Protein AF-A0A448ZPI7-F1 (afdb_monomer_lite)

Sequence (227 aa):
MGSIQNGKRIIVPQRSVNGGLAFKFDTDPYGIDLHGLLTPEQFTEAIENLNTKLRPSRPGAIDATLLATGPLLVPLAVWGVRHRLQTKKRKRLLKEGIHEFNTCRQYQDLGLCMRWNRRPAQSVLLIERRQHQGCVVVADGSIGGNFDGEMVVASEPPRGNDFHHIAQATLLPSSIDSGSRPPLPQQQQQVYPRPQQHQQQHQQHPNSRQVQQHQHQHQQDEQLLVL

Structure (mmCIF, N/CA/C/O backbone):
data_AF-A0A448ZPI7-F1
#
_entry.id   AF-A0A448ZPI7-F1
#
loop_
_atom_site.group_PDB
_atom_site.id
_atom_site.type_symbol
_atom_site.label_atom_id
_atom_site.label_alt_id
_atom_site.label_comp_id
_atom_site.label_asym_id
_atom_site.label_entity_id
_atom_site.label_seq_id
_atom_site.pdbx_PDB_ins_code
_atom_site.Cartn_x
_atom_site.Cartn_y
_atom_site.Cartn_z
_atom_site.occupancy
_atom_site.B_iso_or_equiv
_atom_site.auth_seq_id
_atom_site.auth_comp_id
_atom_site.auth_asym_id
_atom_site.auth_atom_id
_atom_site.pdbx_PDB_model_num
ATOM 1 N N . MET A 1 1 ? -11.641 -25.547 27.139 1.00 35.22 1 MET A N 1
ATOM 2 C CA . MET A 1 1 ? -11.142 -25.109 25.816 1.00 35.22 1 MET A CA 1
ATOM 3 C C . MET A 1 1 ? -11.423 -23.621 25.663 1.00 35.22 1 MET A C 1
ATOM 5 O O . MET A 1 1 ? -12.568 -23.246 25.456 1.00 35.22 1 MET A O 1
ATOM 9 N N . GLY A 1 2 ? -10.418 -22.768 25.874 1.00 37.81 2 GLY A N 1
ATOM 10 C CA . GLY A 1 2 ? -10.576 -21.317 25.760 1.00 37.81 2 GLY A CA 1
ATOM 11 C C . GLY A 1 2 ? -10.668 -20.908 24.294 1.00 37.81 2 GLY A C 1
ATOM 12 O O . GLY A 1 2 ? -9.672 -20.958 23.578 1.00 37.81 2 GLY A O 1
ATOM 13 N N . SER A 1 3 ? -11.862 -20.524 23.845 1.00 37.25 3 SER A N 1
ATOM 14 C CA . SER A 1 3 ? -12.046 -19.819 22.578 1.00 37.25 3 SER A CA 1
ATOM 15 C C . SER A 1 3 ? -11.190 -18.555 22.620 1.00 37.25 3 SER A C 1
ATOM 17 O O . SER A 1 3 ? -11.530 -17.607 23.330 1.00 37.25 3 SER A O 1
ATOM 19 N N . ILE A 1 4 ? -10.080 -18.539 21.877 1.00 42.00 4 ILE A N 1
ATOM 20 C CA . ILE A 1 4 ? -9.342 -17.315 21.566 1.00 42.00 4 ILE A CA 1
ATOM 21 C C . ILE A 1 4 ? -10.366 -16.401 20.902 1.00 42.00 4 ILE A C 1
ATOM 23 O O . ILE A 1 4 ? -10.729 -16.617 19.745 1.00 42.00 4 ILE A O 1
ATOM 27 N N . GLN A 1 5 ? -10.891 -15.424 21.643 1.00 47.34 5 GLN A N 1
ATOM 28 C CA . GLN A 1 5 ? -11.673 -14.356 21.047 1.00 47.34 5 GLN A CA 1
ATOM 29 C C . GLN A 1 5 ? -10.733 -13.700 20.042 1.00 47.34 5 GLN A C 1
ATOM 31 O O . GLN A 1 5 ? -9.789 -13.010 20.426 1.00 47.34 5 GLN A O 1
ATOM 36 N N . ASN A 1 6 ? -10.918 -14.020 18.760 1.00 51.62 6 ASN A N 1
ATOM 37 C CA . ASN A 1 6 ? -10.212 -13.374 17.672 1.00 51.62 6 ASN A CA 1
ATOM 38 C C . ASN A 1 6 ? -10.494 -11.884 17.835 1.00 51.62 6 ASN A C 1
ATOM 40 O O . ASN A 1 6 ? -11.599 -11.428 17.546 1.00 51.62 6 ASN A O 1
ATOM 44 N N . GLY A 1 7 ? -9.518 -11.158 18.385 1.00 70.75 7 GLY A N 1
ATOM 45 C CA . GLY A 1 7 ? -9.632 -9.727 18.598 1.00 70.75 7 GLY A CA 1
ATOM 46 C C . GLY A 1 7 ? -10.075 -9.082 17.294 1.00 70.75 7 GLY A C 1
ATOM 47 O O . GLY A 1 7 ? -9.565 -9.437 16.227 1.00 70.75 7 GLY A O 1
ATOM 48 N N . LYS A 1 8 ? -11.062 -8.187 17.388 1.00 88.50 8 LYS A N 1
ATOM 49 C CA . LYS A 1 8 ? -11.549 -7.386 16.263 1.00 88.50 8 LYS A CA 1
ATOM 50 C C . LYS A 1 8 ? -10.332 -6.839 15.512 1.00 88.50 8 LYS A C 1
ATOM 52 O O . LYS A 1 8 ? -9.522 -6.118 16.099 1.00 88.50 8 LYS A O 1
ATOM 57 N N . ARG A 1 9 ? -10.168 -7.248 14.254 1.00 94.00 9 ARG A N 1
ATOM 58 C CA . ARG A 1 9 ? -9.021 -6.892 13.414 1.00 94.00 9 ARG A CA 1
ATOM 59 C C . ARG A 1 9 ? -9.505 -6.613 12.005 1.00 94.00 9 ARG A C 1
ATOM 61 O O . ARG A 1 9 ? -10.277 -7.386 11.450 1.00 94.00 9 ARG A O 1
ATOM 68 N N . ILE A 1 10 ? -8.990 -5.548 11.422 1.00 96.06 10 ILE A N 1
ATOM 69 C CA . ILE A 1 10 ? -9.257 -5.169 10.045 1.00 96.06 10 ILE A CA 1
ATOM 70 C C . ILE A 1 10 ? -8.161 -5.787 9.183 1.00 96.06 10 ILE A C 1
ATOM 72 O O . ILE A 1 10 ? -6.971 -5.542 9.401 1.00 96.06 10 ILE A O 1
ATOM 76 N N . ILE A 1 11 ? -8.557 -6.606 8.211 1.00 96.38 11 ILE A N 1
ATOM 77 C CA . ILE A 1 11 ? -7.655 -7.102 7.169 1.00 96.38 11 ILE A CA 1
ATOM 78 C C . ILE A 1 11 ? -7.701 -6.096 6.027 1.00 96.38 11 ILE A C 1
ATOM 80 O O . ILE A 1 11 ? -8.749 -5.925 5.416 1.00 96.38 11 ILE A O 1
ATOM 84 N N . VAL A 1 12 ? -6.577 -5.446 5.731 1.00 97.62 12 VAL A N 1
ATOM 85 C CA . VAL A 1 12 ? -6.507 -4.457 4.651 1.00 97.62 12 VAL A CA 1
ATOM 86 C C . VAL A 1 12 ? -6.378 -5.190 3.310 1.00 97.62 12 VAL A C 1
ATOM 88 O O . VAL A 1 12 ? -5.371 -5.885 3.101 1.00 97.62 12 VAL A O 1
ATOM 91 N N . PRO A 1 13 ? -7.350 -5.057 2.387 1.00 97.19 13 PRO A N 1
ATOM 92 C CA . PRO A 1 13 ? -7.278 -5.692 1.081 1.00 97.19 13 PRO A CA 1
ATOM 93 C C . PRO A 1 13 ? -6.109 -5.155 0.257 1.00 97.19 13 PRO A C 1
ATOM 95 O O . PRO A 1 13 ? -5.641 -4.027 0.426 1.00 97.19 13 PRO A O 1
ATOM 98 N N . GLN A 1 14 ? -5.628 -5.979 -0.666 1.00 96.88 14 GLN A N 1
ATOM 99 C CA . GLN A 1 14 ? -4.567 -5.616 -1.598 1.00 96.88 14 GLN A CA 1
ATOM 100 C C . GLN A 1 14 ? -4.981 -5.982 -3.015 1.00 96.88 14 GLN A C 1
ATOM 102 O O . GLN A 1 14 ? -5.597 -7.022 -3.239 1.00 96.88 14 GLN A O 1
ATOM 107 N N . ARG A 1 15 ? -4.563 -5.166 -3.980 1.00 95.75 15 ARG A N 1
ATOM 108 C CA . ARG A 1 15 ? -4.749 -5.439 -5.405 1.00 95.75 15 ARG A CA 1
ATOM 109 C C . ARG A 1 15 ? -3.446 -5.304 -6.170 1.00 95.75 15 ARG A C 1
ATOM 111 O O . ARG A 1 15 ? -2.583 -4.492 -5.823 1.00 95.75 15 ARG A O 1
ATOM 118 N N . SER A 1 16 ? -3.312 -6.098 -7.223 1.00 95.62 16 SER A N 1
ATOM 119 C CA . SER A 1 16 ? -2.216 -5.978 -8.178 1.00 95.62 16 SER A CA 1
ATOM 120 C C . SER A 1 16 ? -2.324 -4.673 -8.966 1.00 95.62 16 SER A C 1
ATOM 122 O O . SER A 1 16 ? -3.410 -4.241 -9.351 1.00 95.62 16 SER A O 1
ATOM 124 N N . VAL A 1 17 ? -1.179 -4.054 -9.230 1.00 94.88 17 VAL A N 1
ATOM 125 C CA . VAL A 1 17 ? -1.026 -2.883 -10.100 1.00 94.88 17 VAL A CA 1
ATOM 126 C C . VAL A 1 17 ? 0.156 -3.110 -11.044 1.00 94.88 17 VAL A C 1
ATOM 128 O O . VAL A 1 17 ? 0.962 -4.015 -10.822 1.00 94.88 17 VAL A O 1
ATOM 131 N N . ASN A 1 18 ? 0.265 -2.303 -12.101 1.00 92.19 18 ASN A N 1
ATOM 132 C CA . ASN A 1 18 ? 1.352 -2.378 -13.088 1.00 92.19 18 ASN A CA 1
ATOM 133 C C . ASN A 1 18 ? 1.509 -3.792 -13.684 1.00 92.19 18 ASN A C 1
ATOM 135 O O . ASN A 1 18 ? 2.601 -4.352 -13.670 1.00 92.19 18 ASN A O 1
ATOM 139 N N . GLY A 1 19 ? 0.403 -4.405 -14.121 1.00 90.44 19 GLY A N 1
ATOM 140 C CA . GLY A 1 19 ? 0.428 -5.747 -14.718 1.00 90.44 19 GLY A CA 1
ATOM 141 C C . GLY A 1 19 ? 0.852 -6.865 -13.757 1.00 90.44 19 GLY A C 1
ATOM 142 O O . GLY A 1 19 ? 1.380 -7.875 -14.199 1.00 90.44 19 GLY A O 1
ATOM 143 N N . GLY A 1 20 ? 0.679 -6.682 -12.442 1.00 91.81 20 GLY A N 1
ATOM 144 C CA . GLY A 1 20 ? 1.056 -7.684 -11.434 1.00 91.81 20 GLY A CA 1
ATOM 145 C C . GLY A 1 20 ? 2.474 -7.533 -10.884 1.00 91.81 20 GLY A C 1
ATOM 146 O O . GLY A 1 20 ? 2.857 -8.262 -9.975 1.00 91.81 20 GLY A O 1
ATOM 147 N N . LEU A 1 21 ? 3.241 -6.549 -11.362 1.00 90.62 21 LEU A N 1
ATOM 148 C CA . LEU A 1 21 ? 4.611 -6.309 -10.897 1.00 90.62 21 LEU A CA 1
ATOM 149 C C . LEU A 1 21 ? 4.673 -5.614 -9.527 1.00 90.62 21 LEU A C 1
ATOM 151 O O . LEU A 1 21 ? 5.720 -5.587 -8.878 1.00 90.62 21 LEU A O 1
ATOM 155 N N . ALA A 1 22 ? 3.562 -5.034 -9.071 1.00 94.25 22 ALA A N 1
ATOM 156 C CA . ALA A 1 22 ? 3.443 -4.434 -7.750 1.00 94.25 22 ALA A CA 1
ATOM 157 C C . ALA A 1 22 ? 2.038 -4.599 -7.170 1.00 94.25 22 ALA A C 1
ATOM 159 O O . ALA A 1 22 ? 1.103 -5.022 -7.844 1.00 94.25 22 ALA A O 1
ATOM 160 N N . PHE A 1 23 ? 1.891 -4.216 -5.901 1.00 95.25 23 PHE A N 1
ATOM 161 C CA . PHE A 1 23 ? 0.612 -4.227 -5.201 1.00 95.25 23 PHE A CA 1
ATOM 162 C C . PHE A 1 23 ? 0.353 -2.880 -4.527 1.00 95.25 23 PHE A C 1
ATOM 164 O O . PHE A 1 23 ? 1.290 -2.194 -4.098 1.00 95.25 23 PHE A O 1
ATOM 171 N N . LYS A 1 24 ? -0.926 -2.528 -4.430 1.00 96.56 24 LYS A N 1
ATOM 172 C CA . LYS A 1 24 ? -1.457 -1.367 -3.712 1.00 96.56 24 LYS A CA 1
ATOM 173 C C . LYS A 1 24 ? -2.481 -1.870 -2.690 1.00 96.56 24 LYS A C 1
ATOM 175 O O . LYS A 1 24 ? -3.209 -2.813 -2.993 1.00 96.56 24 LYS A O 1
ATOM 180 N N . PHE A 1 25 ? -2.524 -1.262 -1.509 1.00 98.06 25 PHE A N 1
ATOM 181 C CA . PHE A 1 25 ? -3.598 -1.517 -0.549 1.00 98.06 25 PHE A CA 1
ATOM 182 C C . PHE A 1 25 ? -4.868 -0.802 -0.992 1.00 98.06 25 PHE A C 1
ATOM 184 O O . PHE A 1 25 ? -4.779 0.307 -1.532 1.00 98.06 25 PHE A O 1
ATOM 191 N N . ASP A 1 26 ? -6.019 -1.434 -0.806 1.00 97.88 26 ASP A N 1
ATOM 192 C CA . ASP A 1 26 ? -7.280 -0.792 -1.147 1.00 97.88 26 ASP A CA 1
ATOM 193 C C . ASP A 1 26 ? -7.614 0.302 -0.136 1.00 97.88 26 ASP A C 1
ATOM 195 O O . ASP A 1 26 ? -7.490 0.096 1.068 1.00 97.88 26 ASP A O 1
ATOM 199 N N . THR A 1 27 ? -7.951 1.481 -0.648 1.00 98.12 27 THR A N 1
ATOM 200 C CA . THR A 1 27 ? -8.311 2.649 0.166 1.00 98.12 27 THR A CA 1
ATOM 201 C C . THR A 1 27 ? -9.803 2.693 0.442 1.00 98.12 27 THR A C 1
ATOM 203 O O . THR A 1 27 ? -10.218 3.412 1.339 1.00 98.12 27 THR A O 1
ATOM 206 N N . ASP A 1 28 ? -10.591 1.951 -0.335 1.00 97.75 28 ASP A N 1
ATOM 207 C CA . ASP A 1 28 ? -12.034 1.911 -0.193 1.00 97.75 28 ASP A CA 1
ATOM 208 C C . ASP A 1 28 ? -12.442 1.096 1.054 1.00 97.75 28 ASP A C 1
ATOM 210 O O . ASP A 1 28 ? -12.069 -0.078 1.154 1.00 97.75 28 ASP A O 1
ATOM 214 N N . PRO A 1 29 ? -13.181 1.683 2.017 1.00 96.88 29 PRO A N 1
ATOM 215 C CA . PRO A 1 29 ? -13.716 0.951 3.160 1.00 96.88 29 PRO A CA 1
ATOM 216 C C . PRO A 1 29 ? -14.923 0.059 2.808 1.00 96.88 29 PRO A C 1
ATOM 218 O O . PRO A 1 29 ? -15.303 -0.781 3.628 1.00 96.88 29 PRO A O 1
ATOM 221 N N . TYR A 1 30 ? -15.550 0.208 1.631 1.00 95.44 30 TYR A N 1
ATOM 222 C CA . TYR A 1 30 ? -16.715 -0.597 1.255 1.00 95.44 30 TYR A CA 1
ATOM 223 C C . TYR A 1 30 ? -16.359 -2.089 1.154 1.00 95.44 30 TYR A C 1
ATOM 225 O O . TYR A 1 30 ? -15.427 -2.500 0.466 1.00 95.44 30 TYR A O 1
ATOM 233 N N . GLY A 1 31 ? -17.133 -2.928 1.850 1.00 92.56 31 GLY A N 1
ATOM 234 C CA . GLY A 1 31 ? -16.906 -4.377 1.906 1.00 92.56 31 GLY A CA 1
ATOM 235 C C . GLY A 1 31 ? -15.881 -4.827 2.954 1.00 92.56 31 GLY A C 1
ATOM 236 O O . GLY A 1 31 ? -15.584 -6.019 3.031 1.00 92.56 31 GLY A O 1
ATOM 237 N N . ILE A 1 32 ? -15.370 -3.909 3.781 1.00 94.88 32 ILE A N 1
ATOM 238 C CA . ILE A 1 32 ? -14.483 -4.212 4.908 1.00 94.88 32 ILE A CA 1
ATOM 239 C C . ILE A 1 32 ? -15.240 -3.964 6.216 1.00 94.88 32 ILE A C 1
ATOM 241 O O . ILE A 1 32 ? -15.788 -2.887 6.437 1.00 94.88 32 ILE A O 1
ATOM 245 N N . ASP A 1 33 ? -15.244 -4.945 7.120 1.00 94.81 33 ASP A N 1
ATOM 246 C CA . ASP A 1 33 ? -15.770 -4.738 8.470 1.00 94.81 33 ASP A CA 1
ATOM 247 C C . ASP A 1 33 ? -14.733 -3.988 9.322 1.00 94.81 33 ASP A C 1
ATOM 249 O O . ASP A 1 33 ? -13.706 -4.538 9.728 1.00 94.81 33 ASP A O 1
ATOM 253 N N . LEU A 1 34 ? -14.992 -2.701 9.573 1.00 94.88 34 LEU A N 1
ATOM 254 C CA . LEU A 1 34 ? -14.130 -1.854 10.401 1.00 94.88 34 LEU A CA 1
ATOM 255 C C . LEU A 1 34 ? -14.272 -2.156 11.901 1.00 94.88 34 LEU A C 1
ATOM 257 O O . LEU A 1 34 ? -13.471 -1.672 12.702 1.00 94.88 34 LEU A O 1
ATOM 261 N N . HIS A 1 35 ? -15.288 -2.928 12.306 1.00 94.38 35 HIS A N 1
ATOM 262 C CA . HIS A 1 35 ? -15.576 -3.306 13.691 1.00 94.38 35 HIS A CA 1
ATOM 263 C C . HIS A 1 35 ? -15.668 -2.129 14.690 1.00 94.38 35 HIS A C 1
ATOM 265 O O . HIS A 1 35 ? -15.491 -2.325 15.900 1.00 94.38 35 HIS A O 1
ATOM 271 N N . GLY A 1 36 ? -15.908 -0.907 14.197 1.00 94.06 36 GLY A N 1
ATOM 272 C CA . GLY A 1 36 ? -15.873 0.332 14.981 1.00 94.06 36 GLY A CA 1
ATOM 273 C C . GLY A 1 36 ? -14.479 0.720 15.492 1.00 94.06 36 GLY A C 1
ATOM 274 O O . GLY A 1 36 ? -14.377 1.456 16.470 1.00 94.06 36 GLY A O 1
ATOM 275 N N . LEU A 1 37 ? -13.402 0.191 14.897 1.00 94.06 37 LEU A N 1
ATOM 276 C CA . LEU A 1 37 ? -12.028 0.550 15.264 1.00 94.06 37 LEU A CA 1
ATOM 277 C C . LEU A 1 37 ? -11.591 1.880 14.651 1.00 94.06 37 LEU A C 1
ATOM 279 O O . LEU A 1 37 ? -10.871 2.634 15.293 1.00 94.06 37 LEU A O 1
ATOM 283 N N . LEU A 1 38 ? -12.017 2.137 13.418 1.00 96.69 38 LEU A N 1
ATOM 284 C CA . LEU A 1 38 ? -11.722 3.341 12.650 1.00 96.69 38 LEU A CA 1
ATOM 285 C C . LEU A 1 38 ? -13.002 3.826 11.979 1.00 96.69 38 LEU A C 1
ATOM 287 O O . LEU A 1 38 ? -13.863 3.012 11.632 1.00 96.69 38 LEU A O 1
ATOM 291 N N . THR A 1 39 ? -13.101 5.136 11.759 1.00 97.19 39 THR A N 1
ATOM 292 C CA . THR A 1 39 ? -14.100 5.662 10.823 1.00 97.19 39 THR A CA 1
ATOM 293 C C . THR A 1 39 ? -13.670 5.370 9.375 1.00 97.19 39 THR A C 1
ATOM 295 O O . THR A 1 39 ? -12.475 5.165 9.120 1.00 97.19 39 THR A O 1
ATOM 298 N N . PRO A 1 40 ? -14.604 5.337 8.408 1.00 97.75 40 PRO A N 1
ATOM 299 C CA . PRO A 1 40 ? -14.283 5.146 6.989 1.00 97.75 40 PRO A CA 1
ATOM 300 C C . PRO A 1 40 ? -13.242 6.145 6.459 1.00 97.75 40 PRO A C 1
ATOM 302 O O . PRO A 1 40 ? -12.351 5.782 5.687 1.00 97.75 40 PRO A O 1
ATOM 305 N N . GLU A 1 41 ? -13.309 7.392 6.919 1.00 97.94 41 GLU A N 1
ATOM 306 C CA . GLU A 1 41 ? -12.411 8.479 6.528 1.00 97.94 41 GLU A CA 1
ATOM 307 C C . GLU A 1 41 ? -11.005 8.243 7.083 1.00 97.94 41 GLU A C 1
ATOM 309 O O . GLU A 1 41 ? -10.032 8.291 6.333 1.00 97.94 41 GLU A O 1
ATOM 314 N N . GLN A 1 42 ? -10.898 7.888 8.370 1.00 97.56 42 GLN A N 1
ATOM 315 C CA . GLN A 1 42 ? -9.619 7.565 9.008 1.00 97.56 42 GLN A CA 1
ATOM 316 C C . GLN A 1 42 ? -8.951 6.347 8.366 1.00 97.56 42 GLN A C 1
ATOM 318 O O . GLN A 1 42 ? -7.732 6.316 8.201 1.00 97.56 42 GLN A O 1
ATOM 323 N N . PHE A 1 43 ? -9.739 5.334 7.993 1.00 98.19 43 PHE A N 1
ATOM 324 C CA . PHE A 1 43 ? -9.228 4.184 7.253 1.00 98.19 43 PHE A CA 1
ATOM 325 C C . PHE A 1 43 ? -8.661 4.615 5.895 1.00 98.19 43 PHE A C 1
ATOM 327 O O . PHE A 1 43 ? -7.516 4.286 5.574 1.00 98.19 43 PHE A O 1
ATOM 334 N N . THR A 1 44 ? -9.437 5.386 5.129 1.00 98.38 44 THR A N 1
ATOM 335 C CA . THR A 1 44 ? -9.044 5.872 3.800 1.00 98.38 44 THR A CA 1
ATOM 336 C C . THR A 1 44 ? -7.744 6.667 3.879 1.00 98.38 44 THR A C 1
ATOM 338 O O . THR A 1 44 ? -6.786 6.346 3.175 1.00 98.38 44 THR A O 1
ATOM 341 N N . GLU A 1 45 ? -7.669 7.633 4.795 1.00 98.25 45 GLU A N 1
ATOM 342 C CA . GLU A 1 45 ? -6.496 8.480 5.008 1.00 98.25 45 GLU A CA 1
ATOM 343 C C . GLU A 1 45 ? -5.262 7.660 5.417 1.00 98.25 45 GLU A C 1
ATOM 345 O O . GLU A 1 45 ? -4.188 7.799 4.824 1.00 98.25 45 GLU A O 1
ATOM 350 N N . ALA A 1 46 ? -5.402 6.753 6.392 1.00 98.06 46 ALA A N 1
ATOM 351 C CA . ALA A 1 46 ? -4.300 5.911 6.854 1.00 98.06 46 ALA A CA 1
ATOM 352 C C . ALA A 1 46 ? -3.715 5.057 5.719 1.00 98.06 46 ALA A C 1
ATOM 354 O O . ALA A 1 46 ? -2.491 4.972 5.548 1.00 98.06 46 ALA A O 1
ATOM 355 N N . ILE A 1 47 ? -4.584 4.426 4.924 1.00 98.38 47 ILE A N 1
ATOM 356 C CA . ILE A 1 47 ? -4.161 3.561 3.822 1.00 98.38 47 ILE A CA 1
ATOM 357 C C . ILE A 1 47 ? -3.656 4.371 2.623 1.00 98.38 47 ILE A C 1
ATOM 359 O O . ILE A 1 47 ? -2.714 3.943 1.944 1.00 98.38 47 ILE A O 1
ATOM 363 N N . GLU A 1 48 ? -4.212 5.550 2.359 1.00 98.56 48 GLU A N 1
ATOM 364 C CA . GLU A 1 48 ? -3.726 6.458 1.323 1.00 98.56 48 GLU A CA 1
ATOM 365 C C . GLU A 1 48 ? -2.321 6.976 1.644 1.00 98.56 48 GLU A C 1
ATOM 367 O O . GLU A 1 48 ? -1.421 6.851 0.807 1.00 98.56 48 GLU A O 1
ATOM 372 N N . ASN A 1 49 ? -2.085 7.432 2.875 1.00 98.31 49 ASN A N 1
ATOM 373 C CA . ASN A 1 49 ? -0.769 7.863 3.346 1.00 98.31 49 ASN A CA 1
ATOM 374 C C . ASN A 1 49 ? 0.273 6.745 3.208 1.00 98.31 49 ASN A C 1
ATOM 376 O O . ASN A 1 49 ? 1.372 6.954 2.677 1.00 98.31 49 ASN A O 1
ATOM 380 N N . LEU A 1 50 ? -0.088 5.517 3.593 1.00 98.31 50 LEU A N 1
ATOM 381 C CA . LEU A 1 50 ? 0.772 4.352 3.400 1.00 98.31 50 LEU A CA 1
ATOM 382 C C . LEU A 1 50 ? 1.053 4.088 1.911 1.00 98.31 50 LEU A C 1
ATOM 384 O O . LEU A 1 50 ? 2.195 3.849 1.510 1.00 98.31 50 LEU A O 1
ATOM 388 N N . ASN A 1 51 ? 0.028 4.144 1.062 1.00 98.19 51 ASN A N 1
ATOM 389 C CA . ASN A 1 51 ? 0.165 3.923 -0.375 1.00 98.19 51 ASN A CA 1
ATOM 390 C C . ASN A 1 51 ? 1.036 4.982 -1.061 1.00 98.19 51 ASN A C 1
ATOM 392 O O . ASN A 1 51 ? 1.807 4.631 -1.964 1.00 98.19 51 ASN A O 1
ATOM 396 N N . THR A 1 52 ? 0.933 6.243 -0.644 1.00 98.25 52 THR A N 1
ATOM 397 C CA . THR A 1 52 ? 1.759 7.358 -1.122 1.00 98.25 52 THR A CA 1
ATOM 398 C C . THR A 1 52 ? 3.230 7.105 -0.809 1.00 98.25 52 THR A C 1
ATOM 400 O O . THR A 1 52 ? 4.067 7.167 -1.712 1.00 98.25 52 THR A O 1
ATOM 403 N N . LYS A 1 53 ? 3.545 6.657 0.411 1.00 97.81 53 LYS A N 1
ATOM 404 C CA . LYS A 1 53 ? 4.911 6.268 0.804 1.00 97.81 53 LYS A CA 1
ATOM 405 C C . LYS A 1 53 ? 5.458 5.076 0.041 1.00 97.81 53 LYS A C 1
ATOM 407 O O . LYS A 1 53 ? 6.653 5.004 -0.220 1.00 97.81 53 LYS A O 1
ATOM 412 N N . LEU A 1 54 ? 4.606 4.127 -0.339 1.00 97.56 54 LEU A N 1
ATOM 413 C CA . LEU A 1 54 ? 5.028 2.947 -1.094 1.00 97.56 54 LEU A CA 1
ATOM 414 C C . LEU A 1 54 ? 5.225 3.224 -2.588 1.00 97.56 54 LEU A C 1
ATOM 416 O O . LEU A 1 54 ? 5.924 2.455 -3.257 1.00 97.56 54 LEU A O 1
ATOM 420 N N . ARG A 1 55 ? 4.649 4.307 -3.127 1.00 96.94 55 ARG A N 1
ATOM 421 C CA . ARG A 1 55 ? 4.708 4.662 -4.555 1.00 96.94 55 ARG A CA 1
ATOM 422 C C . ARG A 1 55 ? 6.134 4.669 -5.138 1.00 96.94 55 ARG A C 1
ATOM 424 O O . ARG A 1 55 ? 6.302 4.060 -6.194 1.00 96.94 55 ARG A O 1
ATOM 431 N N . PRO A 1 56 ? 7.177 5.215 -4.476 1.00 96.38 56 PRO A N 1
ATOM 432 C CA . PRO A 1 56 ? 8.546 5.247 -5.008 1.00 96.38 56 PRO A CA 1
ATOM 433 C C . PRO A 1 56 ? 9.248 3.884 -5.083 1.00 96.38 56 PRO A C 1
ATOM 435 O O . PRO A 1 56 ? 10.389 3.809 -5.546 1.00 96.38 56 PRO A O 1
ATOM 438 N N . SER A 1 57 ? 8.636 2.820 -4.554 1.00 96.31 57 SER A N 1
ATOM 439 C CA . SER A 1 57 ? 9.145 1.447 -4.673 1.00 96.31 57 SER A CA 1
ATOM 440 C C . SER A 1 57 ? 8.527 0.662 -5.827 1.00 96.31 57 SER A C 1
ATOM 442 O O . SER A 1 57 ? 8.948 -0.466 -6.074 1.00 96.31 57 SER A O 1
ATOM 444 N N . ARG A 1 58 ? 7.527 1.229 -6.515 1.00 95.00 58 ARG A N 1
ATOM 445 C CA . ARG A 1 58 ? 6.839 0.549 -7.612 1.00 95.00 58 ARG A CA 1
ATOM 446 C C . ARG A 1 58 ? 7.726 0.512 -8.866 1.00 95.00 58 ARG A C 1
ATOM 448 O O . ARG A 1 58 ? 8.432 1.488 -9.127 1.00 95.00 58 ARG A O 1
ATOM 455 N N . PRO A 1 59 ? 7.672 -0.584 -9.640 1.00 92.69 59 PRO A N 1
ATOM 456 C CA . PRO A 1 59 ? 8.378 -0.693 -10.906 1.00 92.69 59 PRO A CA 1
ATOM 457 C C . PRO A 1 59 ? 7.822 0.325 -11.903 1.00 92.69 59 PRO A C 1
ATOM 459 O O . PRO A 1 59 ? 6.609 0.547 -11.972 1.00 92.69 59 PRO A O 1
ATOM 462 N N . GLY A 1 60 ? 8.726 0.964 -12.641 1.00 90.75 60 GLY A N 1
ATOM 463 C CA . GLY A 1 60 ? 8.392 1.952 -13.668 1.00 90.75 60 GLY A CA 1
ATOM 464 C C . GLY A 1 60 ? 8.217 1.316 -15.047 1.00 90.75 60 GLY A C 1
ATOM 465 O O . GLY A 1 60 ? 8.366 0.108 -15.206 1.00 90.75 60 GLY A O 1
ATOM 466 N N . ALA A 1 61 ? 7.966 2.138 -16.069 1.00 88.62 61 ALA A N 1
ATOM 467 C CA . ALA A 1 61 ? 7.838 1.664 -17.452 1.00 88.62 61 ALA A CA 1
ATOM 468 C C . ALA A 1 61 ? 9.090 0.909 -17.940 1.00 88.62 61 ALA A C 1
ATOM 470 O O . ALA A 1 61 ? 8.966 -0.113 -18.601 1.00 88.62 61 ALA A O 1
ATOM 471 N N . ILE A 1 62 ? 10.287 1.343 -17.525 1.00 88.56 62 ILE A N 1
ATOM 472 C CA . ILE A 1 62 ? 11.563 0.688 -17.868 1.00 88.56 62 ILE A CA 1
ATOM 473 C C . ILE A 1 62 ? 11.594 -0.772 -17.392 1.00 88.56 62 ILE A C 1
ATOM 475 O O . ILE A 1 62 ? 12.075 -1.647 -18.105 1.00 88.56 62 ILE A O 1
ATOM 479 N N . ASP A 1 63 ? 11.050 -1.047 -16.203 1.00 86.69 63 ASP A N 1
ATOM 480 C CA . ASP A 1 63 ? 10.991 -2.405 -15.654 1.00 86.69 63 ASP A CA 1
ATOM 481 C C . ASP A 1 63 ? 10.054 -3.304 -16.469 1.00 86.69 63 ASP A C 1
ATOM 483 O O . ASP A 1 63 ? 10.323 -4.493 -16.625 1.00 86.69 63 ASP A O 1
ATOM 487 N N . ALA A 1 64 ? 8.979 -2.730 -17.017 1.00 87.38 64 ALA A N 1
ATOM 488 C CA . ALA A 1 64 ? 8.074 -3.434 -17.918 1.00 87.38 64 ALA A CA 1
ATOM 489 C C . ALA A 1 64 ? 8.727 -3.690 -19.288 1.00 87.38 64 ALA A C 1
ATOM 491 O O . ALA A 1 64 ? 8.621 -4.795 -19.811 1.00 87.38 64 ALA A O 1
ATOM 492 N N . THR A 1 65 ? 9.464 -2.721 -19.840 1.00 87.50 65 THR A N 1
ATOM 493 C CA . THR A 1 65 ? 10.195 -2.891 -21.108 1.00 87.50 65 THR A CA 1
ATOM 494 C C . THR A 1 65 ? 11.294 -3.950 -21.002 1.00 87.50 65 THR A C 1
ATOM 496 O O . THR A 1 65 ? 11.463 -4.757 -21.916 1.00 87.50 65 THR A O 1
ATOM 499 N N . LEU A 1 66 ? 12.013 -4.007 -19.876 1.00 85.31 66 LEU A N 1
ATOM 500 C CA . LEU A 1 66 ? 13.015 -5.050 -19.620 1.00 85.31 66 LEU A CA 1
ATOM 501 C C . LEU A 1 66 ? 12.410 -6.460 -19.619 1.00 85.31 66 LEU A C 1
ATOM 503 O O . LEU A 1 66 ? 13.065 -7.398 -20.055 1.00 85.31 66 LEU A O 1
ATOM 507 N N . LEU A 1 67 ? 11.160 -6.609 -19.174 1.00 84.69 67 LEU A N 1
ATOM 508 C CA . LEU A 1 67 ? 10.433 -7.879 -19.251 1.00 84.69 67 LEU A CA 1
ATOM 509 C C . LEU A 1 67 ? 9.901 -8.162 -20.661 1.00 84.69 67 LEU A C 1
ATOM 511 O O . LEU A 1 67 ? 9.919 -9.305 -21.107 1.00 84.69 67 LEU A O 1
ATOM 515 N N . ALA A 1 68 ? 9.444 -7.128 -21.370 1.00 86.31 68 ALA A N 1
ATOM 516 C CA . ALA A 1 68 ? 8.888 -7.262 -22.715 1.00 86.31 68 ALA A CA 1
ATOM 517 C C . ALA A 1 68 ? 9.946 -7.590 -23.783 1.00 86.31 68 ALA A C 1
ATOM 519 O O . ALA A 1 68 ? 9.632 -8.240 -24.774 1.00 86.31 68 ALA A O 1
ATOM 520 N N . THR A 1 69 ? 11.200 -7.173 -23.580 1.00 85.06 69 THR A N 1
ATOM 521 C CA . THR A 1 69 ? 12.312 -7.397 -24.528 1.00 85.06 69 THR A CA 1
ATOM 522 C C . THR A 1 69 ? 12.824 -8.846 -24.573 1.00 85.06 69 THR A C 1
ATOM 524 O O . THR A 1 69 ? 13.720 -9.155 -25.357 1.00 85.06 69 THR A O 1
ATOM 527 N N . GLY A 1 70 ? 12.195 -9.766 -23.834 1.00 67.38 70 GLY A N 1
ATOM 528 C CA . GLY A 1 70 ? 12.305 -11.205 -24.074 1.00 67.38 70 GLY A CA 1
ATOM 529 C C . GLY A 1 70 ? 13.505 -11.894 -23.404 1.00 67.38 70 GLY A C 1
ATOM 530 O O . GLY A 1 70 ? 14.175 -11.306 -22.557 1.00 67.38 70 GLY A O 1
ATOM 531 N N . PRO A 1 71 ? 13.774 -13.171 -23.751 1.00 72.25 71 PRO A N 1
ATOM 532 C CA . PRO A 1 71 ? 14.607 -14.114 -22.988 1.00 72.25 71 PRO A CA 1
ATOM 533 C C . PRO A 1 71 ? 16.119 -13.853 -23.071 1.00 72.25 71 PRO A C 1
ATOM 535 O O . PRO A 1 71 ? 16.927 -14.737 -22.783 1.00 72.25 71 PRO A O 1
ATOM 538 N N . LEU A 1 72 ? 16.531 -12.648 -23.462 1.00 79.00 72 LEU A N 1
ATOM 539 C CA . LEU A 1 72 ? 17.932 -12.262 -23.421 1.00 79.00 72 LEU A CA 1
ATOM 540 C C . LEU A 1 72 ? 18.405 -12.325 -21.956 1.00 79.00 72 LEU A C 1
ATOM 542 O O . LEU A 1 72 ? 17.867 -11.655 -21.071 1.00 79.00 72 LEU A O 1
ATOM 546 N N . LEU A 1 73 ? 19.430 -13.143 -21.697 1.00 80.62 73 LEU A N 1
ATOM 547 C CA . LEU A 1 73 ? 19.962 -13.376 -20.348 1.00 80.62 73 LEU A CA 1
ATOM 548 C C . LEU A 1 73 ? 20.430 -12.078 -19.669 1.00 80.62 73 LEU A C 1
ATOM 550 O O . LEU A 1 73 ? 20.308 -11.928 -18.453 1.00 80.62 73 LEU A O 1
ATOM 554 N N . VAL A 1 74 ? 20.933 -11.122 -20.456 1.00 85.56 74 VAL A N 1
ATOM 555 C CA . VAL A 1 74 ? 21.478 -9.857 -19.951 1.00 85.56 74 VAL A CA 1
ATOM 556 C C . VAL A 1 74 ? 20.377 -8.945 -19.365 1.00 85.56 74 VAL A C 1
ATOM 558 O O . VAL A 1 74 ? 20.491 -8.591 -18.188 1.00 85.56 74 VAL A O 1
ATOM 561 N N . PRO A 1 75 ? 19.278 -8.610 -20.079 1.00 85.19 75 PRO A N 1
ATOM 562 C CA . PRO A 1 75 ? 18.120 -7.917 -19.503 1.00 85.19 75 PRO A CA 1
ATOM 563 C C . PRO A 1 75 ? 17.537 -8.577 -18.249 1.00 85.19 75 PRO A C 1
ATOM 565 O O . PRO A 1 75 ? 17.233 -7.870 -17.286 1.00 85.19 75 PRO A O 1
ATOM 568 N N . LEU A 1 76 ? 17.435 -9.912 -18.212 1.00 86.31 76 LEU A N 1
ATOM 569 C CA . LEU A 1 76 ? 16.901 -10.637 -17.051 1.00 86.31 76 LEU A CA 1
ATOM 570 C C . LEU A 1 76 ? 17.791 -10.501 -15.810 1.00 86.31 76 LEU A C 1
ATOM 572 O O . LEU A 1 76 ? 17.276 -10.308 -14.707 1.00 86.31 76 LEU A O 1
ATOM 576 N N . ALA A 1 77 ? 19.116 -10.549 -15.973 1.00 88.94 77 ALA A N 1
ATOM 577 C CA . ALA A 1 77 ? 20.049 -10.347 -14.867 1.00 88.94 77 ALA A CA 1
ATOM 578 C C . ALA A 1 77 ? 19.936 -8.926 -14.285 1.00 88.94 77 ALA A C 1
ATOM 580 O O . ALA A 1 77 ? 19.818 -8.755 -13.067 1.00 88.94 77 ALA A O 1
ATOM 581 N N . VAL A 1 78 ? 19.895 -7.906 -15.153 1.00 89.81 78 VAL A N 1
ATOM 582 C CA . VAL A 1 78 ? 19.716 -6.500 -14.745 1.00 89.81 78 VAL A CA 1
ATOM 583 C C . VAL A 1 78 ? 18.366 -6.305 -14.049 1.00 89.81 78 VAL A C 1
ATOM 585 O O . VAL A 1 78 ? 18.298 -5.686 -12.980 1.00 89.81 78 VAL A O 1
ATOM 588 N N . TRP A 1 79 ? 17.301 -6.884 -14.607 1.00 89.94 79 TRP A N 1
ATOM 589 C CA . TRP A 1 79 ? 15.966 -6.853 -14.019 1.00 89.94 79 TRP A CA 1
ATOM 590 C C . TRP A 1 79 ? 15.938 -7.521 -12.641 1.00 89.94 79 TRP A C 1
ATOM 592 O O . TRP A 1 79 ? 15.425 -6.928 -11.696 1.00 89.94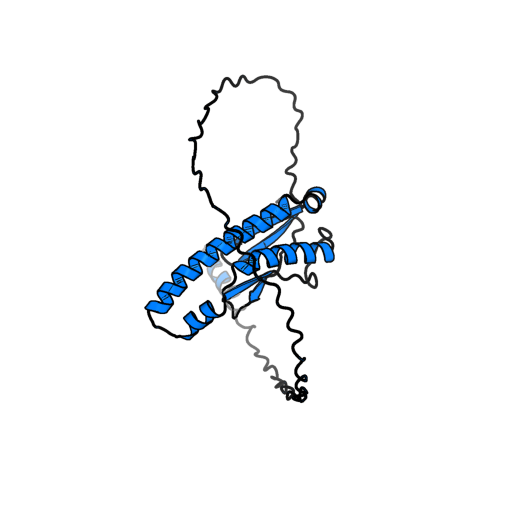 79 TRP A O 1
ATOM 602 N N . GLY A 1 80 ? 16.553 -8.695 -12.473 1.00 91.12 80 GLY A N 1
ATOM 603 C CA . GLY A 1 80 ? 16.587 -9.415 -11.197 1.00 91.12 80 GLY A CA 1
ATOM 604 C C . GLY A 1 80 ? 17.271 -8.627 -10.074 1.00 91.12 80 GLY A C 1
ATOM 605 O O . GLY A 1 80 ? 16.747 -8.542 -8.956 1.00 91.12 80 GLY A O 1
ATOM 606 N N . VAL A 1 81 ? 18.409 -7.981 -10.363 1.00 93.69 81 VAL A N 1
ATOM 607 C CA . VAL A 1 81 ? 19.109 -7.116 -9.395 1.00 93.69 81 VAL A CA 1
ATOM 608 C C . VAL A 1 81 ? 18.230 -5.932 -9.001 1.00 93.69 81 VAL A C 1
ATOM 610 O O . VAL A 1 81 ? 18.035 -5.660 -7.810 1.00 93.69 81 VAL A O 1
ATOM 613 N N . ARG A 1 82 ? 17.651 -5.247 -9.990 1.00 92.38 82 ARG A N 1
ATOM 614 C CA . ARG A 1 82 ? 16.795 -4.083 -9.761 1.00 92.38 82 ARG A CA 1
ATOM 615 C C . ARG A 1 82 ? 15.517 -4.452 -9.010 1.00 92.38 82 ARG A C 1
ATOM 617 O O . ARG A 1 82 ? 15.161 -3.761 -8.054 1.00 92.38 82 ARG A O 1
ATOM 624 N N . HIS A 1 83 ? 14.890 -5.571 -9.358 1.00 92.62 83 HIS A N 1
ATOM 625 C CA . HIS A 1 83 ? 13.724 -6.107 -8.66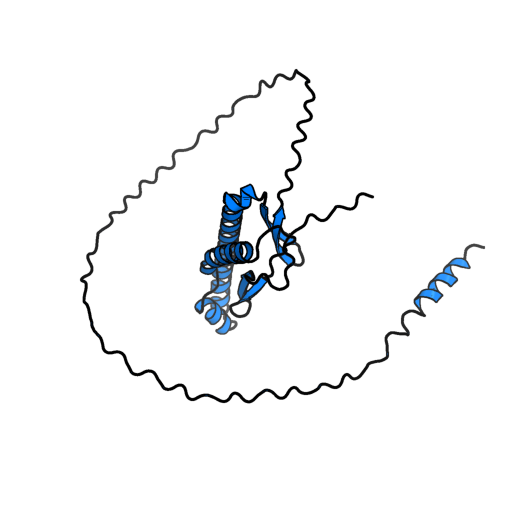6 1.00 92.62 83 HIS A CA 1
ATOM 626 C C . HIS A 1 83 ? 14.043 -6.370 -7.192 1.00 92.62 83 HIS A C 1
ATOM 628 O O . HIS A 1 83 ? 13.340 -5.879 -6.312 1.00 92.62 83 HIS A O 1
ATOM 634 N N . ARG A 1 84 ? 15.173 -7.026 -6.887 1.00 94.75 84 ARG A N 1
ATOM 635 C CA . ARG A 1 84 ? 15.612 -7.263 -5.501 1.00 94.75 84 ARG A CA 1
ATOM 636 C C . ARG A 1 84 ? 15.788 -5.960 -4.716 1.00 94.75 84 ARG A C 1
ATOM 638 O O . ARG A 1 84 ? 15.392 -5.890 -3.547 1.00 94.75 84 ARG A O 1
ATOM 645 N N . LEU A 1 85 ? 16.377 -4.930 -5.328 1.00 94.56 85 LEU A N 1
ATOM 646 C CA . LEU A 1 85 ? 16.525 -3.607 -4.711 1.00 94.56 85 LEU A CA 1
ATOM 647 C C . LEU A 1 85 ? 15.162 -2.948 -4.459 1.00 94.56 85 LEU A C 1
ATOM 649 O O . LEU A 1 85 ? 14.932 -2.424 -3.366 1.00 94.56 85 LEU A O 1
ATOM 653 N N . GLN A 1 86 ? 14.232 -3.039 -5.412 1.00 94.19 86 GLN A N 1
ATOM 654 C CA . GLN A 1 86 ? 12.863 -2.544 -5.262 1.00 94.19 86 GLN A CA 1
ATOM 655 C C . GLN A 1 86 ? 12.109 -3.276 -4.146 1.00 94.19 86 GLN A C 1
ATOM 657 O O . GLN A 1 86 ? 11.500 -2.621 -3.302 1.00 94.19 86 GLN A O 1
ATOM 662 N N . THR A 1 87 ? 12.206 -4.606 -4.049 1.00 94.06 87 THR A N 1
ATOM 663 C CA . THR A 1 87 ? 11.583 -5.381 -2.963 1.00 94.06 87 THR A CA 1
ATOM 664 C C . THR A 1 87 ? 12.137 -4.976 -1.597 1.00 94.06 87 THR A C 1
ATOM 666 O O . THR A 1 87 ? 11.374 -4.799 -0.641 1.00 94.06 87 THR A O 1
ATOM 669 N N . LYS A 1 88 ? 13.461 -4.783 -1.486 1.00 96.25 88 LYS A N 1
ATOM 670 C CA . LYS A 1 88 ? 14.102 -4.287 -0.257 1.00 96.25 88 LYS A CA 1
ATOM 671 C C . LYS A 1 88 ? 13.605 -2.884 0.101 1.00 96.25 88 LYS A C 1
ATOM 673 O O . LYS A 1 88 ? 13.204 -2.665 1.245 1.00 96.25 88 LYS A O 1
ATOM 678 N N . LYS A 1 89 ? 13.568 -1.967 -0.872 1.00 96.88 89 LYS A N 1
ATOM 679 C CA . LYS A 1 89 ? 13.054 -0.599 -0.704 1.00 96.88 89 LYS A CA 1
ATOM 680 C C . LYS A 1 89 ? 11.590 -0.606 -0.263 1.00 96.88 89 LYS A C 1
ATOM 682 O O . LYS A 1 89 ? 11.249 0.051 0.713 1.00 96.88 89 LYS A O 1
ATOM 687 N N . ARG A 1 90 ? 10.743 -1.413 -0.906 1.00 96.50 90 ARG A N 1
ATOM 688 C CA . ARG A 1 90 ? 9.328 -1.585 -0.549 1.00 96.50 90 ARG A CA 1
ATOM 689 C C . ARG A 1 90 ? 9.166 -2.077 0.885 1.00 96.50 90 ARG A C 1
ATOM 691 O O . ARG A 1 90 ? 8.381 -1.510 1.632 1.00 96.50 90 ARG A O 1
ATOM 698 N N . LYS A 1 91 ? 9.922 -3.103 1.293 1.00 96.38 91 LYS A N 1
ATOM 699 C CA . LYS A 1 91 ? 9.892 -3.618 2.673 1.00 96.38 91 LYS A CA 1
ATOM 700 C C . LYS A 1 91 ? 10.303 -2.542 3.683 1.00 96.38 91 LYS A C 1
ATOM 702 O O . LYS A 1 91 ? 9.701 -2.481 4.751 1.00 96.38 91 LYS A O 1
ATOM 707 N N . ARG A 1 92 ? 11.311 -1.722 3.365 1.00 97.88 92 ARG A N 1
ATOM 708 C CA . ARG A 1 92 ? 11.743 -0.597 4.209 1.00 97.88 92 ARG A CA 1
ATOM 709 C C . ARG A 1 92 ? 10.630 0.444 4.352 1.00 97.88 92 ARG A C 1
ATOM 711 O O . ARG A 1 92 ? 10.222 0.706 5.474 1.00 97.88 92 ARG A O 1
ATOM 718 N N . LEU A 1 93 ? 10.092 0.940 3.239 1.00 97.94 93 LEU A N 1
ATOM 719 C CA . LEU A 1 93 ? 9.033 1.958 3.232 1.00 97.94 93 LEU A CA 1
ATOM 720 C C . LEU A 1 93 ? 7.735 1.461 3.882 1.00 97.94 93 LEU A C 1
ATOM 722 O O . LEU A 1 93 ? 7.054 2.218 4.560 1.00 97.94 93 LEU A O 1
ATOM 726 N N . LEU A 1 94 ? 7.406 0.174 3.731 1.00 97.81 94 LEU A N 1
ATOM 727 C CA . LEU A 1 94 ? 6.267 -0.436 4.419 1.00 97.81 94 LEU A CA 1
ATOM 728 C C . LEU A 1 94 ? 6.460 -0.419 5.937 1.00 97.81 94 LEU A C 1
ATOM 730 O O . LEU A 1 94 ? 5.544 -0.058 6.663 1.00 97.81 94 LEU A O 1
ATOM 734 N N . LYS A 1 95 ? 7.647 -0.806 6.419 1.00 97.88 95 LYS A N 1
ATOM 735 C CA . LYS A 1 95 ? 7.962 -0.766 7.853 1.00 97.88 95 LYS A CA 1
ATOM 736 C C . LYS A 1 95 ? 7.924 0.655 8.403 1.00 97.88 95 LYS A C 1
ATOM 738 O O . LYS A 1 95 ? 7.418 0.848 9.496 1.00 97.88 95 LYS A O 1
ATOM 743 N N . GLU A 1 96 ? 8.446 1.613 7.649 1.00 98.19 96 GLU A N 1
ATOM 744 C CA . GLU A 1 96 ? 8.434 3.033 8.000 1.00 98.19 96 GLU A CA 1
ATOM 745 C C . GLU A 1 96 ? 7.005 3.583 8.070 1.00 98.19 96 GLU A C 1
ATOM 747 O O . GLU A 1 96 ? 6.634 4.190 9.066 1.00 98.19 96 GLU A O 1
ATOM 752 N N . GLY A 1 97 ? 6.159 3.281 7.080 1.00 98.06 97 GLY A N 1
ATOM 753 C CA . GLY A 1 97 ? 4.746 3.663 7.105 1.00 98.06 97 GLY A CA 1
ATOM 754 C C . GLY A 1 97 ? 3.966 3.023 8.258 1.00 98.06 97 GLY A C 1
ATOM 755 O O . GLY A 1 97 ? 3.178 3.701 8.908 1.00 98.06 97 GLY A O 1
ATOM 756 N N . ILE A 1 98 ? 4.226 1.745 8.557 1.00 98.25 98 ILE A N 1
ATOM 757 C CA . ILE A 1 98 ? 3.657 1.060 9.730 1.00 98.25 98 ILE A CA 1
ATOM 758 C C . ILE A 1 98 ? 4.135 1.715 11.030 1.00 98.25 98 ILE A C 1
ATOM 760 O O . ILE A 1 98 ? 3.347 1.895 11.954 1.00 98.25 98 ILE A O 1
ATOM 764 N N . HIS A 1 99 ? 5.425 2.041 11.119 1.00 98.06 99 HIS A N 1
ATOM 765 C CA . HIS A 1 99 ? 5.991 2.691 12.292 1.00 98.06 99 HIS A CA 1
ATOM 766 C C . HIS A 1 99 ? 5.336 4.048 12.525 1.00 98.06 99 HIS A C 1
ATOM 768 O O . HIS A 1 99 ? 4.852 4.278 13.624 1.00 98.06 99 HIS A O 1
ATOM 774 N N . GLU A 1 100 ? 5.216 4.877 11.487 1.00 98.00 100 GLU A N 1
ATOM 775 C CA . GLU A 1 100 ? 4.575 6.184 11.610 1.00 98.00 100 GLU A CA 1
ATOM 776 C C . GLU A 1 100 ? 3.102 6.085 12.009 1.00 98.00 100 GLU A C 1
ATOM 778 O O . GLU A 1 100 ? 2.660 6.825 12.882 1.00 98.00 100 GLU A O 1
ATOM 783 N N . PHE A 1 101 ? 2.352 5.132 11.443 1.00 98.00 101 PHE A N 1
ATOM 784 C CA . PHE A 1 101 ? 0.983 4.863 11.888 1.00 98.00 101 PHE A CA 1
ATOM 785 C C . PHE A 1 101 ? 0.944 4.512 13.384 1.00 98.00 101 PHE A C 1
ATOM 787 O O . PHE A 1 101 ? 0.101 5.012 14.122 1.00 98.00 101 PHE A O 1
ATOM 794 N N . ASN A 1 102 ? 1.883 3.683 13.850 1.00 97.19 102 ASN A N 1
ATOM 795 C CA . ASN A 1 102 ? 1.957 3.242 15.243 1.00 97.19 102 ASN A CA 1
ATOM 796 C C . ASN A 1 102 ? 2.460 4.329 16.213 1.00 97.19 102 ASN A C 1
ATOM 798 O O . ASN A 1 102 ? 2.176 4.240 17.407 1.00 97.19 102 ASN A O 1
ATOM 802 N N . THR A 1 103 ? 3.214 5.324 15.749 1.00 96.94 103 THR A N 1
ATOM 803 C CA . THR A 1 103 ? 3.693 6.450 16.573 1.00 96.94 103 THR A CA 1
ATOM 804 C C . THR A 1 103 ? 2.814 7.691 16.456 1.00 96.94 103 THR A C 1
ATOM 806 O O . THR A 1 103 ? 2.998 8.645 17.206 1.00 96.94 103 THR A O 1
ATOM 809 N N . CYS A 1 104 ? 1.876 7.715 15.510 1.00 97.12 104 CYS A N 1
ATOM 810 C CA . CYS A 1 104 ? 0.932 8.808 15.359 1.00 97.12 104 CYS A CA 1
ATOM 811 C C . CYS A 1 104 ? -0.004 8.863 16.572 1.00 97.12 104 CYS A C 1
ATOM 813 O O . CYS A 1 104 ? -0.693 7.890 16.892 1.00 97.12 104 CYS A O 1
ATOM 815 N N . ARG A 1 105 ? -0.056 10.034 17.212 1.00 96.69 105 ARG A N 1
ATOM 816 C CA . ARG A 1 105 ? -0.846 10.278 18.423 1.00 96.69 105 ARG A CA 1
ATOM 817 C C . ARG A 1 105 ? -2.322 9.913 18.244 1.00 96.69 105 ARG A C 1
ATOM 819 O O . ARG A 1 105 ? -2.875 9.214 19.081 1.00 96.69 105 ARG A O 1
ATOM 826 N N . GLN A 1 106 ? -2.919 10.284 17.109 1.00 96.50 106 GLN A N 1
ATOM 827 C CA . GLN A 1 106 ? -4.326 10.003 16.802 1.00 96.50 106 GLN A CA 1
ATOM 828 C C . GLN A 1 106 ? -4.665 8.505 16.885 1.00 96.50 106 GLN A C 1
ATOM 830 O O . GLN A 1 106 ? -5.672 8.133 17.480 1.00 96.50 106 GLN A O 1
ATOM 835 N N . TYR A 1 107 ? -3.828 7.630 16.319 1.00 95.94 107 TYR A N 1
ATOM 836 C CA . TYR A 1 107 ? -4.069 6.181 16.347 1.00 95.94 107 TYR A CA 1
ATOM 837 C C . TYR A 1 107 ? -3.615 5.536 17.658 1.00 95.94 107 TYR A C 1
ATOM 839 O O . TYR A 1 107 ? -4.171 4.516 18.071 1.00 95.94 107 TYR A O 1
ATOM 847 N N . GLN A 1 108 ? -2.623 6.126 18.327 1.00 95.19 108 GLN A N 1
ATOM 848 C CA . GLN A 1 108 ? -2.165 5.682 19.637 1.00 95.19 108 GLN A CA 1
ATOM 849 C C . GLN A 1 108 ? -3.224 5.909 20.721 1.00 95.19 108 GLN A C 1
ATOM 851 O O . GLN A 1 108 ? -3.452 4.999 21.516 1.00 95.19 108 GLN A O 1
ATOM 856 N N . ASP A 1 109 ? -3.901 7.057 20.712 1.00 94.25 109 ASP A N 1
ATOM 857 C CA . ASP A 1 109 ? -4.970 7.392 21.662 1.00 94.25 109 ASP A CA 1
ATOM 858 C C . ASP A 1 109 ? -6.188 6.462 21.493 1.00 94.25 109 ASP A C 1
ATOM 860 O O . ASP A 1 109 ? -6.851 6.099 22.462 1.00 94.25 109 ASP A O 1
ATOM 864 N N . LEU A 1 110 ? -6.430 5.979 20.267 1.00 93.38 110 LEU A N 1
ATOM 865 C CA . LEU A 1 110 ? -7.428 4.943 19.963 1.00 93.38 110 LEU A CA 1
ATOM 866 C C . LEU A 1 110 ? -6.963 3.520 20.327 1.00 93.38 110 LEU A C 1
ATOM 868 O O . LEU A 1 110 ? -7.703 2.549 20.140 1.00 93.38 110 LEU A O 1
ATOM 872 N N . GLY A 1 111 ? -5.727 3.371 20.812 1.00 94.69 111 GLY A N 1
ATOM 873 C CA . GLY A 1 111 ? -5.127 2.086 21.140 1.00 94.69 111 GLY A CA 1
ATOM 874 C C . GLY A 1 111 ? -4.978 1.180 19.921 1.00 94.69 111 GLY A C 1
ATOM 875 O O . GLY A 1 111 ? -5.122 -0.031 20.053 1.00 94.69 111 GLY A O 1
ATOM 876 N N . LEU A 1 112 ? -4.729 1.725 18.728 1.00 95.88 112 LEU A N 1
ATOM 877 C CA . LEU A 1 112 ? -4.584 0.951 17.495 1.00 95.88 112 LEU A CA 1
ATOM 878 C C . LEU A 1 112 ? -3.116 0.655 17.171 1.00 95.88 112 LEU A C 1
ATOM 880 O O . LEU A 1 112 ? -2.179 1.357 17.578 1.00 95.88 112 LEU A O 1
ATOM 884 N N . CYS A 1 113 ? -2.907 -0.423 16.424 1.00 96.44 113 CYS A N 1
ATOM 885 C CA . CYS A 1 113 ? -1.642 -0.705 15.772 1.00 96.44 113 CYS A CA 1
ATOM 886 C C . CYS A 1 113 ? -1.847 -1.355 14.404 1.00 96.44 113 CYS A C 1
ATOM 888 O O . CYS A 1 113 ? -2.788 -2.110 14.161 1.00 96.44 113 CYS A O 1
ATOM 890 N N . MET A 1 114 ? -0.919 -1.056 13.506 1.00 97.75 114 MET A N 1
ATOM 891 C CA . MET A 1 114 ? -0.792 -1.679 12.206 1.00 97.75 114 MET A CA 1
ATOM 892 C C . MET A 1 114 ? 0.357 -2.686 12.246 1.00 97.75 114 MET A C 1
ATOM 894 O O . MET A 1 114 ? 1.439 -2.410 12.778 1.00 97.75 114 MET A O 1
ATOM 898 N N . ARG A 1 115 ? 0.138 -3.870 11.672 1.00 96.31 115 ARG A N 1
ATOM 899 C CA . ARG A 1 115 ? 1.128 -4.949 11.647 1.00 96.31 115 ARG A CA 1
ATOM 900 C C . ARG A 1 115 ? 1.124 -5.679 10.314 1.00 96.31 115 ARG A C 1
ATOM 902 O O . ARG A 1 115 ? 0.085 -6.032 9.766 1.00 96.31 115 ARG A O 1
ATOM 909 N N . TRP A 1 116 ? 2.323 -5.959 9.810 1.00 97.31 116 TRP A N 1
ATOM 910 C CA . TRP A 1 116 ? 2.508 -6.826 8.652 1.00 97.31 116 TRP A CA 1
ATOM 911 C C . TRP A 1 116 ? 2.584 -8.287 9.093 1.00 97.31 116 TRP A C 1
ATOM 913 O O . TRP A 1 116 ? 3.583 -8.704 9.684 1.00 97.31 116 TRP A O 1
ATOM 923 N N . ASN A 1 117 ? 1.551 -9.070 8.792 1.00 95.06 117 ASN A N 1
ATOM 924 C CA . ASN A 1 117 ? 1.519 -10.494 9.091 1.00 95.06 117 ASN A CA 1
ATOM 925 C C . ASN A 1 117 ? 2.001 -11.299 7.880 1.00 95.06 117 ASN A C 1
ATOM 927 O O . ASN A 1 117 ? 1.419 -11.235 6.797 1.00 95.06 117 ASN A O 1
ATOM 931 N N . ARG A 1 118 ? 3.078 -12.065 8.061 1.00 92.88 118 ARG A N 1
ATOM 932 C CA . ARG A 1 118 ? 3.632 -12.947 7.031 1.00 92.88 118 ARG A CA 1
ATOM 933 C C . ARG A 1 118 ? 3.083 -14.344 7.252 1.00 92.88 118 ARG A C 1
ATOM 935 O O . ARG A 1 118 ? 3.464 -14.991 8.222 1.00 92.88 118 ARG A O 1
ATOM 942 N N . ARG A 1 119 ? 2.230 -14.817 6.347 1.00 87.94 119 ARG A N 1
ATOM 943 C CA . ARG A 1 119 ? 1.824 -16.226 6.305 1.00 87.94 119 ARG A CA 1
ATOM 944 C C . ARG A 1 119 ? 2.362 -16.889 5.038 1.00 87.94 119 ARG A C 1
ATOM 946 O O . ARG A 1 119 ? 2.544 -16.179 4.047 1.00 87.94 119 ARG A O 1
ATOM 953 N N . PRO A 1 120 ? 2.584 -18.217 5.052 1.00 83.06 120 PRO A N 1
ATOM 954 C CA . PRO A 1 120 ? 3.089 -18.953 3.892 1.00 83.06 120 PRO A CA 1
ATOM 955 C C . PRO A 1 120 ? 2.224 -18.757 2.642 1.00 83.06 120 PRO A C 1
ATOM 957 O O . PRO A 1 120 ? 2.755 -18.584 1.553 1.00 83.06 120 PRO A O 1
ATOM 960 N N . ALA A 1 121 ? 0.899 -18.717 2.817 1.00 87.06 121 ALA A N 1
ATOM 961 C CA . ALA A 1 121 ? -0.049 -18.549 1.718 1.00 87.06 121 ALA A CA 1
ATOM 962 C C . ALA A 1 121 ? -0.235 -17.083 1.295 1.00 87.06 121 ALA A C 1
ATOM 964 O O . ALA A 1 121 ? -0.316 -16.779 0.110 1.00 87.06 121 ALA A O 1
ATOM 965 N N . GLN A 1 122 ? -0.313 -16.159 2.258 1.00 88.75 122 GLN A N 1
ATOM 966 C CA . GLN A 1 122 ? -0.592 -14.757 1.966 1.00 88.75 122 GLN A CA 1
ATOM 967 C C . GLN A 1 122 ? -0.036 -13.848 3.055 1.00 88.75 122 GLN A C 1
ATOM 969 O O . GLN A 1 122 ? -0.353 -13.982 4.237 1.00 88.75 122 GLN A O 1
ATOM 974 N N . SER A 1 123 ? 0.783 -12.879 2.654 1.00 93.00 123 SER A N 1
ATOM 975 C CA . SER A 1 123 ? 1.139 -11.787 3.555 1.00 93.00 123 SER A CA 1
ATOM 976 C C . SER A 1 123 ? 0.042 -10.726 3.530 1.00 93.00 123 SER A C 1
ATOM 978 O O . SER A 1 123 ? -0.388 -10.316 2.452 1.00 93.00 123 SER A O 1
ATOM 980 N N . VAL A 1 124 ? -0.406 -10.302 4.710 1.00 96.38 124 VAL A N 1
ATOM 981 C CA . VAL A 1 124 ? -1.532 -9.375 4.883 1.00 96.38 124 VAL A CA 1
ATOM 982 C C . VAL A 1 124 ? -1.161 -8.250 5.841 1.00 96.38 124 VAL A C 1
ATOM 984 O O . VAL A 1 124 ? -0.427 -8.455 6.813 1.00 96.38 124 VAL A O 1
ATOM 987 N N . LEU A 1 125 ? -1.671 -7.054 5.561 1.00 97.56 125 LEU A N 1
ATOM 988 C CA . LEU A 1 125 ? -1.585 -5.916 6.466 1.00 97.56 125 LEU A CA 1
ATOM 989 C C . LEU A 1 125 ? -2.821 -5.929 7.367 1.00 97.56 125 LEU A C 1
ATOM 991 O O . LEU A 1 125 ? -3.943 -6.053 6.880 1.00 97.56 125 LEU A O 1
ATOM 995 N N . LEU A 1 126 ? -2.597 -5.850 8.673 1.00 97.12 126 LEU A N 1
ATOM 996 C CA . LEU A 1 126 ? -3.645 -5.882 9.685 1.00 97.12 126 LEU A CA 1
ATOM 997 C C . LEU A 1 126 ? -3.650 -4.567 10.453 1.00 97.12 126 LEU A C 1
ATOM 999 O O . LEU A 1 126 ? -2.576 -4.049 10.767 1.00 97.12 126 LEU A O 1
ATOM 1003 N N . ILE A 1 127 ? -4.839 -4.078 10.787 1.00 97.06 127 ILE A N 1
ATOM 1004 C CA . ILE A 1 127 ? -5.044 -3.034 11.792 1.00 97.06 127 ILE A CA 1
ATOM 1005 C C . ILE A 1 127 ? -5.839 -3.667 12.928 1.00 97.06 127 ILE A C 1
ATOM 1007 O O . ILE A 1 127 ? -6.915 -4.219 12.713 1.00 97.06 127 ILE A O 1
ATOM 1011 N N . GLU A 1 128 ? -5.299 -3.638 14.135 1.00 95.44 128 GLU A N 1
ATOM 1012 C CA . GLU A 1 128 ? -5.913 -4.253 15.310 1.00 95.44 128 GLU A CA 1
ATOM 1013 C C . GLU A 1 128 ? -5.794 -3.317 16.514 1.00 95.44 128 GLU A C 1
ATOM 1015 O O . GLU A 1 128 ? -4.950 -2.417 16.535 1.00 95.44 128 GLU A O 1
ATOM 1020 N N . ARG A 1 129 ? -6.643 -3.504 17.531 1.00 93.81 129 ARG A N 1
ATOM 1021 C CA . ARG A 1 129 ? -6.378 -2.868 18.826 1.00 93.81 129 ARG A CA 1
ATOM 1022 C C . ARG A 1 129 ? -5.092 -3.453 19.389 1.00 93.81 129 ARG A C 1
ATOM 1024 O O . ARG A 1 129 ? -4.923 -4.674 19.406 1.00 93.81 129 ARG A O 1
ATOM 1031 N N . ARG A 1 130 ? -4.219 -2.594 19.914 1.00 90.38 130 ARG A N 1
ATOM 1032 C CA . ARG A 1 130 ? -3.187 -3.013 20.850 1.00 90.38 130 ARG A CA 1
ATOM 1033 C C . ARG A 1 130 ? -3.914 -3.742 21.954 1.00 90.38 130 ARG A C 1
ATOM 1035 O O . ARG A 1 130 ? -4.691 -3.159 22.710 1.00 90.38 130 ARG A O 1
ATOM 1042 N N . GLN A 1 131 ? -3.639 -5.032 22.051 1.00 78.94 131 GLN A N 1
ATOM 1043 C CA . GLN A 1 131 ? -3.736 -5.670 23.337 1.00 78.94 131 GLN A CA 1
ATOM 1044 C C . GLN A 1 131 ? -2.708 -4.911 24.168 1.00 78.94 131 GLN A C 1
ATOM 1046 O O . GLN A 1 131 ? -1.508 -5.155 24.052 1.00 78.94 131 GLN A O 1
ATOM 1051 N N . HIS A 1 132 ? -3.169 -3.923 24.940 1.00 63.25 132 HIS A N 1
ATOM 1052 C CA . HIS A 1 132 ? -2.545 -3.671 26.219 1.00 63.25 132 HIS A CA 1
ATOM 1053 C C . HIS A 1 132 ? -2.598 -5.046 26.865 1.00 63.25 132 HIS A C 1
ATOM 1055 O O . HIS A 1 132 ? -3.633 -5.440 27.397 1.00 63.25 132 HIS A O 1
ATOM 1061 N N . GLN A 1 133 ? -1.538 -5.846 26.673 1.00 52.41 133 GLN A N 1
ATOM 1062 C CA . GLN A 1 133 ? -1.235 -6.909 27.604 1.00 52.41 133 GLN A CA 1
ATOM 1063 C C . GLN A 1 133 ? -1.374 -6.180 28.910 1.00 52.41 133 GLN A C 1
ATOM 1065 O O . GLN A 1 133 ? -0.675 -5.180 29.104 1.00 52.41 133 GLN A O 1
ATOM 1070 N N . GLY A 1 134 ? -2.411 -6.536 29.668 1.00 48.88 134 GLY A N 1
ATOM 1071 C CA . GLY A 1 134 ? -2.588 -5.971 30.975 1.00 48.88 134 GLY A CA 1
ATOM 1072 C C . GLY A 1 134 ? -1.213 -6.103 31.584 1.00 48.88 134 GLY A C 1
ATOM 1073 O O . GLY A 1 134 ? -0.739 -7.215 31.812 1.00 48.88 134 GLY A O 1
ATOM 1074 N N . CYS A 1 135 ? -0.552 -4.968 31.793 1.00 42.03 135 CYS A N 1
ATOM 1075 C CA . CYS A 1 135 ? 0.273 -4.862 32.955 1.00 42.03 135 CYS A CA 1
ATOM 1076 C C . CYS A 1 135 ? -0.766 -5.051 34.052 1.00 42.03 135 CYS A C 1
ATOM 1078 O O . CYS A 1 135 ? -1.400 -4.105 34.511 1.00 42.03 135 CYS A O 1
ATOM 1080 N N . VAL A 1 136 ? -1.067 -6.316 34.349 1.00 48.41 136 VAL A N 1
ATOM 1081 C CA . VAL A 1 136 ? -1.554 -6.696 35.644 1.00 48.41 136 VAL A CA 1
ATOM 1082 C C . VAL A 1 136 ? -0.339 -6.336 36.468 1.00 48.41 136 VAL A C 1
ATOM 1084 O O . VAL A 1 136 ? 0.594 -7.120 36.616 1.00 48.41 136 VAL A O 1
ATOM 1087 N N . VAL A 1 137 ? -0.297 -5.071 36.881 1.00 48.19 137 VAL A N 1
ATOM 1088 C CA . VAL A 1 137 ? 0.410 -4.676 38.074 1.00 48.19 137 VAL A CA 1
ATOM 1089 C C . VAL A 1 137 ? -0.322 -5.486 39.127 1.00 48.19 137 VAL A C 1
ATOM 1091 O O . VAL A 1 137 ? -1.315 -5.044 39.701 1.00 48.19 137 VAL A O 1
ATOM 1094 N N . VAL A 1 138 ? 0.079 -6.749 39.275 1.00 45.81 138 VAL A N 1
ATOM 1095 C CA . VAL A 1 138 ? -0.132 -7.455 40.514 1.00 45.81 138 VAL A CA 1
ATOM 1096 C C . VAL A 1 138 ? 0.698 -6.604 41.453 1.00 45.81 138 VAL A C 1
ATOM 1098 O O . VAL A 1 138 ? 1.925 -6.672 41.462 1.00 45.81 138 VAL A O 1
ATOM 1101 N N . ALA A 1 139 ? 0.025 -5.673 42.120 1.00 48.25 139 ALA A N 1
ATOM 1102 C CA . ALA A 1 139 ? 0.550 -4.996 43.279 1.00 48.25 139 ALA A CA 1
ATOM 1103 C C . ALA A 1 139 ? 0.653 -6.062 44.375 1.00 48.25 139 ALA A C 1
ATOM 1105 O O . ALA A 1 139 ? -0.114 -6.051 45.328 1.00 48.25 139 ALA A O 1
ATOM 1106 N N . ASP A 1 140 ? 1.534 -7.041 44.178 1.00 45.06 140 ASP A N 1
ATOM 1107 C CA . ASP A 1 140 ? 1.985 -7.896 45.252 1.00 45.06 140 ASP A CA 1
ATOM 1108 C C . ASP A 1 140 ? 3.264 -7.253 45.758 1.00 45.06 140 ASP A C 1
ATOM 1110 O O . ASP A 1 140 ? 4.321 -7.280 45.119 1.00 45.06 140 ASP A O 1
ATOM 1114 N N . GLY A 1 141 ? 3.108 -6.532 46.862 1.00 55.97 141 GLY A N 1
ATOM 1115 C CA . GLY A 1 141 ? 4.231 -6.007 47.599 1.00 55.97 141 GLY A CA 1
ATOM 1116 C C . GLY A 1 141 ? 5.049 -7.179 48.110 1.00 55.97 141 GLY A C 1
ATOM 1117 O O . GLY A 1 141 ? 4.738 -7.734 49.153 1.00 55.97 141 GLY A O 1
ATOM 1118 N N . SER A 1 142 ? 6.129 -7.517 47.413 1.00 47.03 142 SER A N 1
ATOM 1119 C CA . SER A 1 142 ? 7.197 -8.295 48.020 1.00 47.03 142 SER A CA 1
ATOM 1120 C C . SER A 1 142 ? 8.551 -7.718 47.640 1.00 47.03 142 SER A C 1
ATOM 1122 O O . SER A 1 142 ? 9.127 -7.954 46.582 1.00 47.03 142 SER A O 1
ATOM 1124 N N . ILE A 1 143 ? 8.997 -6.896 48.579 1.00 56.19 143 ILE A N 1
ATOM 1125 C CA . ILE A 1 143 ? 10.357 -6.479 48.878 1.00 56.19 143 ILE A CA 1
ATOM 1126 C C . ILE A 1 143 ? 11.351 -7.635 48.670 1.00 56.19 143 ILE A C 1
ATOM 1128 O O . ILE A 1 143 ? 11.133 -8.734 49.175 1.00 56.19 143 ILE A O 1
ATOM 1132 N N . GLY A 1 144 ? 12.490 -7.334 48.040 1.00 47.84 144 GLY A N 1
ATOM 1133 C CA . GLY A 1 144 ? 13.752 -8.032 48.308 1.00 47.84 144 GLY A CA 1
ATOM 1134 C C . GLY A 1 144 ? 14.369 -8.764 47.119 1.00 47.84 144 GLY A C 1
ATOM 1135 O O . GLY A 1 144 ? 14.032 -9.907 46.838 1.00 47.84 144 GLY A O 1
ATOM 1136 N N . GLY A 1 145 ? 15.361 -8.137 46.487 1.00 40.12 145 GLY A N 1
ATOM 1137 C CA . GLY A 1 145 ? 16.264 -8.819 45.563 1.00 40.12 145 GLY A CA 1
ATOM 1138 C C . GLY A 1 145 ? 17.327 -7.880 45.008 1.00 40.12 145 GLY A C 1
ATOM 1139 O O . GLY A 1 145 ? 17.092 -7.225 43.998 1.00 40.12 145 GLY A O 1
ATOM 1140 N N . ASN A 1 146 ? 18.474 -7.807 45.692 1.00 53.66 146 ASN A N 1
ATOM 1141 C CA . ASN A 1 146 ? 19.692 -7.124 45.248 1.00 53.66 146 ASN A CA 1
ATOM 1142 C C . ASN A 1 146 ? 20.043 -7.501 43.805 1.00 53.66 146 ASN A C 1
ATOM 1144 O O . ASN A 1 146 ? 20.215 -8.681 43.500 1.00 53.66 146 ASN A O 1
ATOM 1148 N N . PHE A 1 147 ? 20.213 -6.494 42.950 1.00 42.12 147 PHE A N 1
ATOM 1149 C CA . PHE A 1 147 ? 20.816 -6.655 41.632 1.00 42.12 147 PHE A CA 1
ATOM 1150 C C . PHE A 1 147 ? 22.026 -5.725 41.529 1.00 42.12 147 PHE A C 1
ATOM 1152 O O . PHE A 1 147 ? 21.966 -4.642 40.949 1.00 42.12 147 PHE A O 1
ATOM 1159 N N . ASP A 1 148 ? 23.131 -6.164 42.127 1.00 50.62 148 ASP A N 1
ATOM 1160 C CA . ASP A 1 148 ? 24.463 -5.699 41.758 1.00 50.62 148 ASP A CA 1
ATOM 1161 C C . ASP A 1 148 ? 24.808 -6.377 40.426 1.00 50.62 148 ASP A C 1
ATOM 1163 O O . ASP A 1 148 ? 25.140 -7.560 40.374 1.00 50.62 148 ASP A O 1
ATOM 1167 N N . GLY A 1 149 ? 24.622 -5.647 39.327 1.00 49.50 149 GLY A N 1
ATOM 1168 C CA . GLY A 1 149 ? 24.750 -6.173 37.968 1.00 49.50 149 GLY A CA 1
ATOM 1169 C C . GLY A 1 149 ? 25.234 -5.114 36.987 1.00 49.50 149 GLY A C 1
ATOM 1170 O O . GLY A 1 149 ? 24.481 -4.673 36.129 1.00 49.50 149 GLY A O 1
ATOM 1171 N N . GLU A 1 150 ? 26.477 -4.685 37.199 1.00 46.28 150 GLU A N 1
ATOM 1172 C CA . GLU A 1 150 ? 27.480 -4.276 36.206 1.00 46.28 150 GLU A CA 1
ATOM 1173 C C . GLU A 1 150 ? 26.993 -3.546 34.932 1.00 46.28 150 GLU A C 1
ATOM 1175 O O . GLU A 1 150 ? 26.534 -4.131 33.950 1.00 46.28 150 GLU A O 1
ATOM 1180 N N . MET A 1 151 ? 27.201 -2.225 34.935 1.00 45.81 151 MET A N 1
ATOM 1181 C CA . MET A 1 151 ? 27.179 -1.361 33.754 1.00 45.81 151 MET A CA 1
ATOM 1182 C C . MET A 1 151 ? 28.260 -1.783 32.750 1.00 45.81 151 MET A C 1
ATOM 1184 O O . MET A 1 151 ? 29.436 -1.470 32.931 1.00 45.81 151 MET A O 1
ATOM 1188 N N . VAL A 1 152 ? 27.856 -2.377 31.626 1.00 52.41 152 VAL A N 1
ATOM 1189 C CA . VAL A 1 152 ? 28.699 -2.408 30.424 1.00 52.41 152 VAL A CA 1
ATOM 1190 C C . VAL A 1 152 ? 28.376 -1.178 29.582 1.00 52.41 152 VAL A C 1
ATOM 1192 O O . VAL A 1 152 ? 27.434 -1.149 28.791 1.00 52.41 152 VAL A O 1
ATOM 1195 N N . VAL A 1 153 ? 29.180 -0.137 29.793 1.00 55.00 153 VAL A N 1
ATOM 1196 C CA . VAL A 1 153 ? 29.284 1.042 28.931 1.00 55.00 153 VAL A CA 1
ATOM 1197 C C . VAL A 1 153 ? 29.858 0.582 27.591 1.00 55.00 153 VAL A C 1
ATOM 1199 O O . VAL A 1 153 ? 31.058 0.356 27.459 1.00 55.00 153 VAL A O 1
ATOM 1202 N N . ALA A 1 154 ? 28.997 0.405 26.590 1.00 50.00 154 ALA A N 1
ATOM 1203 C CA . ALA A 1 154 ? 29.438 0.218 25.215 1.00 50.00 154 ALA A CA 1
ATOM 1204 C C . ALA A 1 154 ? 29.764 1.593 24.620 1.00 50.00 154 ALA A C 1
ATOM 1206 O O . ALA A 1 154 ? 28.877 2.354 24.238 1.00 50.00 154 ALA A O 1
ATOM 1207 N N . SER A 1 155 ? 31.054 1.906 24.590 1.00 51.19 155 SER A N 1
ATOM 1208 C CA . SER A 1 155 ? 31.643 3.085 23.966 1.00 51.19 155 SER A CA 1
ATOM 1209 C C . SER A 1 155 ? 31.265 3.149 22.483 1.00 51.19 155 SER A C 1
ATOM 1211 O O . SER A 1 155 ? 31.607 2.260 21.700 1.00 51.19 155 SER A O 1
ATOM 1213 N N . GLU A 1 156 ? 30.565 4.209 22.085 1.00 55.78 156 GLU A N 1
ATOM 1214 C CA . GLU A 1 156 ? 30.341 4.546 20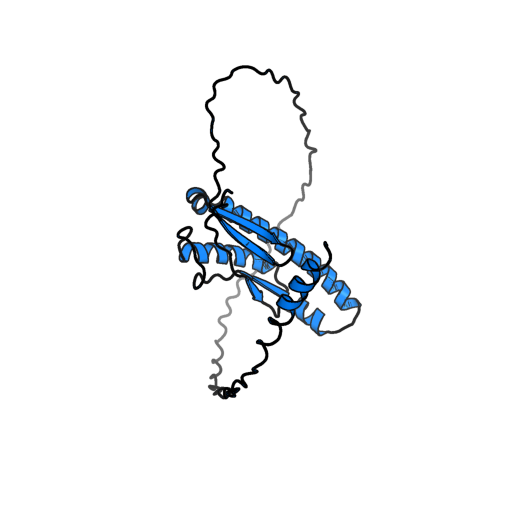.681 1.00 55.78 156 GLU A CA 1
ATOM 1215 C C . GLU A 1 156 ? 31.671 4.936 20.008 1.00 55.78 156 GLU A C 1
ATOM 1217 O O . GLU A 1 156 ? 32.414 5.756 20.553 1.00 55.78 156 GLU A O 1
ATOM 1222 N N . PRO A 1 157 ? 32.000 4.411 18.813 1.00 63.53 157 PRO A N 1
ATOM 1223 C CA . PRO A 1 157 ? 33.079 4.967 18.009 1.00 63.53 157 PRO A CA 1
ATOM 1224 C C . PRO A 1 157 ? 32.607 6.248 17.291 1.00 63.53 157 PRO A C 1
ATOM 1226 O O . PRO A 1 157 ? 31.541 6.239 16.664 1.00 63.53 157 PRO A O 1
ATOM 1229 N N . PRO A 1 158 ? 33.401 7.337 17.294 1.00 57.34 158 PRO A N 1
ATOM 1230 C CA . PRO A 1 158 ? 33.066 8.560 16.576 1.00 57.34 158 PRO A CA 1
ATOM 1231 C C . PRO A 1 158 ? 33.130 8.308 15.066 1.00 57.34 158 PRO A C 1
ATOM 1233 O O . PRO A 1 158 ? 34.197 8.087 14.492 1.00 57.34 158 PRO A O 1
ATOM 1236 N N . ARG A 1 159 ? 31.978 8.352 14.392 1.00 57.19 159 ARG A N 1
ATOM 1237 C CA . ARG A 1 159 ? 31.926 8.443 12.929 1.00 57.19 159 ARG A CA 1
ATOM 1238 C C . ARG A 1 159 ? 31.987 9.907 12.523 1.00 57.19 159 ARG A C 1
ATOM 1240 O O . ARG A 1 159 ? 30.961 10.538 12.293 1.00 57.19 159 ARG A O 1
ATOM 1247 N N . GLY A 1 160 ? 33.213 10.412 12.427 1.00 54.47 160 GLY A N 1
ATOM 1248 C CA . GLY A 1 160 ? 33.516 11.569 11.599 1.00 54.47 160 GLY A CA 1
ATOM 1249 C C . GLY A 1 160 ? 33.227 11.232 10.139 1.00 54.47 160 GLY A C 1
ATOM 1250 O O . GLY A 1 160 ? 33.690 10.214 9.630 1.00 54.47 160 GLY A O 1
ATOM 1251 N N . ASN A 1 161 ? 32.413 12.063 9.502 1.00 52.38 161 ASN A N 1
ATOM 1252 C CA . ASN A 1 161 ? 32.386 12.246 8.057 1.00 52.38 161 ASN A CA 1
ATOM 1253 C C . ASN A 1 161 ? 31.843 13.654 7.804 1.00 52.38 161 ASN A 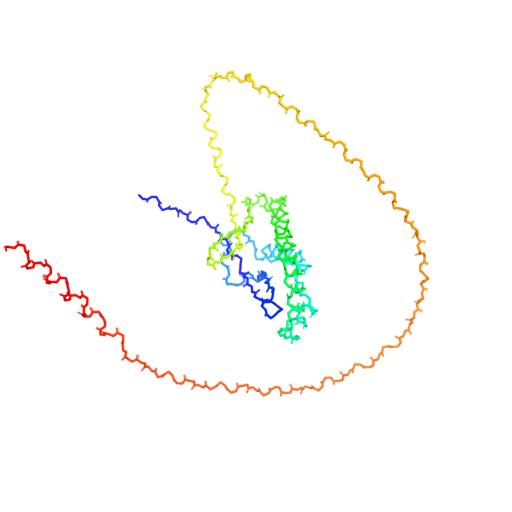C 1
ATOM 1255 O O . ASN A 1 161 ? 30.677 13.852 7.459 1.00 52.38 161 ASN A O 1
ATOM 1259 N N . ASP A 1 162 ? 32.729 14.624 8.013 1.00 50.62 162 ASP A N 1
ATOM 1260 C CA . ASP A 1 162 ? 32.600 15.986 7.517 1.00 50.62 162 ASP A CA 1
ATOM 1261 C C . ASP A 1 162 ? 32.648 15.961 5.986 1.00 50.62 162 ASP A C 1
ATOM 1263 O O . ASP A 1 162 ? 33.703 16.053 5.359 1.00 50.62 162 ASP A O 1
ATOM 1267 N N . PHE A 1 163 ? 31.484 15.800 5.359 1.00 51.81 163 PHE A N 1
ATOM 1268 C CA . PHE A 1 163 ? 31.318 16.103 3.943 1.00 51.81 163 PHE A CA 1
ATOM 1269 C C . PHE A 1 163 ? 30.872 17.557 3.802 1.00 51.81 163 PHE A C 1
ATOM 1271 O O . PHE A 1 163 ? 29.687 17.884 3.874 1.00 51.81 163 PHE A O 1
ATOM 1278 N N . HIS A 1 164 ? 31.851 18.431 3.568 1.00 50.00 164 HIS A N 1
ATOM 1279 C CA . HIS A 1 164 ? 31.637 19.763 3.018 1.00 50.00 164 HIS A CA 1
ATOM 1280 C C . HIS A 1 164 ? 30.958 19.647 1.645 1.00 50.00 164 HIS A C 1
ATOM 1282 O O . HIS A 1 164 ? 31.615 19.386 0.639 1.00 50.00 164 HIS A O 1
ATOM 1288 N N . HIS A 1 165 ? 29.647 19.879 1.580 1.00 51.97 165 HIS A N 1
ATOM 1289 C CA . HIS A 1 165 ? 28.984 20.202 0.320 1.00 51.97 165 HIS A CA 1
ATOM 1290 C C . HIS A 1 165 ? 28.849 21.717 0.193 1.00 51.97 165 HIS A C 1
ATOM 1292 O O . HIS A 1 165 ? 27.970 22.350 0.771 1.00 51.97 165 HIS A O 1
ATOM 1298 N N . ILE A 1 166 ? 29.755 22.280 -0.602 1.00 51.56 166 ILE A N 1
ATOM 1299 C CA . ILE A 1 166 ? 29.656 23.616 -1.182 1.00 51.56 166 ILE A CA 1
ATOM 1300 C C . ILE A 1 166 ? 28.393 23.632 -2.054 1.00 51.56 166 ILE A C 1
ATOM 1302 O O . ILE A 1 166 ? 28.377 23.078 -3.153 1.00 51.56 166 ILE A O 1
ATOM 1306 N N . ALA A 1 167 ? 27.316 24.236 -1.557 1.00 50.59 167 ALA A N 1
ATOM 1307 C CA . ALA A 1 167 ? 26.153 24.561 -2.368 1.00 50.59 167 ALA A CA 1
ATOM 1308 C C . ALA A 1 167 ? 26.482 25.809 -3.200 1.00 50.59 167 ALA A C 1
ATOM 1310 O O . ALA A 1 167 ? 26.406 26.934 -2.714 1.00 50.59 167 ALA A O 1
ATOM 1311 N N . GLN A 1 168 ? 26.875 25.610 -4.460 1.00 54.25 168 GLN A N 1
ATOM 1312 C CA . GLN A 1 168 ? 26.870 26.689 -5.445 1.00 54.25 168 GLN A CA 1
ATOM 1313 C C . GLN A 1 168 ? 25.415 26.973 -5.828 1.00 54.25 168 GLN A C 1
ATOM 1315 O O . GLN A 1 168 ? 24.753 26.159 -6.474 1.00 54.25 168 GLN A O 1
ATOM 1320 N N . ALA A 1 169 ? 24.908 28.126 -5.395 1.00 47.00 169 ALA A N 1
ATOM 1321 C CA . ALA A 1 169 ? 23.625 28.655 -5.825 1.00 47.00 169 ALA A CA 1
ATOM 1322 C C . ALA A 1 169 ? 23.719 29.046 -7.309 1.00 47.00 169 ALA A C 1
ATOM 1324 O O . ALA A 1 169 ? 24.266 30.089 -7.658 1.00 47.00 169 ALA A O 1
ATOM 1325 N N . THR A 1 170 ? 23.202 28.190 -8.191 1.00 59.88 170 THR A N 1
ATOM 1326 C CA . THR A 1 170 ? 22.987 28.541 -9.598 1.00 59.88 170 THR A CA 1
ATOM 1327 C C . THR A 1 170 ? 21.652 29.271 -9.701 1.00 59.88 170 THR A C 1
ATOM 1329 O O . THR A 1 170 ? 20.589 28.661 -9.602 1.00 59.88 170 THR A O 1
ATOM 1332 N N . LEU A 1 171 ? 21.719 30.593 -9.852 1.00 57.47 171 LEU A 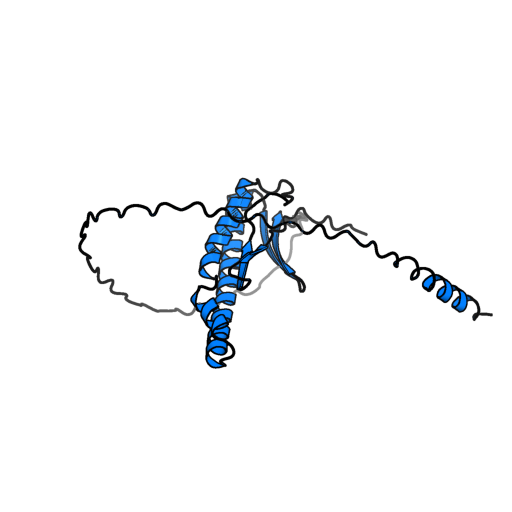N 1
ATOM 1333 C CA . LEU A 1 171 ? 20.589 31.449 -10.201 1.00 57.47 171 LEU A CA 1
ATOM 1334 C C . LEU A 1 171 ? 20.145 31.103 -11.630 1.00 57.47 171 LEU A C 1
ATOM 1336 O O . LEU A 1 171 ? 20.895 31.320 -12.579 1.00 57.47 171 LEU A O 1
ATOM 1340 N N . LEU A 1 172 ? 18.939 30.554 -11.784 1.00 59.22 172 LEU A N 1
ATOM 1341 C CA . LEU A 1 172 ? 18.301 30.402 -13.091 1.00 59.22 172 LEU A CA 1
ATOM 1342 C C . LEU A 1 172 ? 17.440 31.642 -13.390 1.00 59.22 172 LEU A C 1
ATOM 1344 O O . LEU A 1 172 ? 16.676 32.063 -12.518 1.00 59.22 172 LEU A O 1
ATOM 1348 N N . PRO A 1 173 ? 17.535 32.224 -14.599 1.00 59.09 173 PRO A N 1
ATOM 1349 C CA . PRO A 1 173 ? 16.705 33.346 -15.007 1.00 59.09 173 PRO A CA 1
ATOM 1350 C C . PRO A 1 173 ? 15.251 32.911 -15.231 1.00 59.09 173 PRO A C 1
ATOM 1352 O O . PRO A 1 173 ? 14.956 31.940 -15.927 1.00 59.09 173 PRO A O 1
ATOM 1355 N N . SER A 1 174 ? 14.335 33.674 -14.642 1.00 54.75 174 SER A N 1
ATOM 1356 C CA . SER A 1 174 ? 12.898 33.623 -14.881 1.00 54.75 174 SER A CA 1
ATOM 1357 C C . SER A 1 174 ? 12.571 34.207 -16.256 1.00 54.75 174 SER A C 1
ATOM 1359 O O . SER A 1 174 ? 12.464 35.424 -16.410 1.00 54.75 174 SER A O 1
ATOM 1361 N N . SER A 1 175 ? 12.391 33.343 -17.250 1.00 56.34 175 SER A N 1
ATOM 1362 C CA . SER A 1 175 ? 11.769 33.701 -18.526 1.00 56.34 175 SER A CA 1
ATOM 1363 C C . SER A 1 175 ? 10.303 33.280 -18.499 1.00 56.34 175 SER A C 1
ATOM 1365 O O . SER A 1 175 ? 9.967 32.099 -18.554 1.00 56.34 175 SER A O 1
ATOM 1367 N N . ILE A 1 176 ? 9.443 34.284 -18.356 1.00 56.47 176 ILE A N 1
ATOM 1368 C CA . ILE A 1 176 ? 8.000 34.206 -18.558 1.00 56.47 176 ILE A CA 1
ATOM 1369 C C . ILE A 1 176 ? 7.794 34.078 -20.067 1.00 56.47 176 ILE A C 1
ATOM 1371 O O . ILE A 1 176 ? 8.004 35.049 -20.790 1.00 56.47 176 ILE A O 1
ATOM 1375 N N . ASP A 1 177 ? 7.420 32.890 -20.537 1.00 53.28 177 ASP A N 1
ATOM 1376 C CA . ASP A 1 177 ? 6.937 32.700 -21.903 1.00 53.28 177 ASP A CA 1
ATOM 1377 C C . ASP A 1 177 ? 5.427 32.446 -21.868 1.00 53.28 177 ASP A C 1
ATOM 1379 O O . ASP A 1 177 ? 4.940 31.396 -21.438 1.00 53.28 177 ASP A O 1
ATOM 1383 N N . SER A 1 178 ? 4.684 33.470 -22.277 1.00 54.25 178 SER A N 1
ATOM 1384 C CA . SER A 1 178 ? 3.237 33.450 -22.473 1.00 54.25 178 SER A CA 1
ATOM 1385 C C . SER A 1 178 ? 2.936 32.791 -23.820 1.00 54.25 178 SER A C 1
ATOM 1387 O O . SER A 1 178 ? 2.559 33.452 -24.785 1.00 54.25 178 SER A O 1
ATOM 1389 N N . GLY A 1 179 ? 3.144 31.477 -23.888 1.00 49.44 179 GLY A N 1
ATOM 1390 C CA . GLY A 1 179 ? 2.926 30.664 -25.080 1.00 49.44 179 GLY A CA 1
ATOM 1391 C C . GLY A 1 179 ? 1.483 30.169 -25.203 1.00 49.44 179 GLY A C 1
ATOM 1392 O O . GLY A 1 179 ? 1.009 29.362 -24.405 1.00 49.44 179 GLY A O 1
ATOM 1393 N N . SER A 1 180 ? 0.803 30.664 -26.233 1.00 54.16 180 SER A N 1
ATOM 1394 C CA . SER A 1 180 ? -0.490 30.261 -26.792 1.00 54.16 180 SER A CA 1
ATOM 1395 C C . SER A 1 180 ? -0.919 28.811 -26.533 1.00 54.16 180 SER A C 1
ATOM 1397 O O . SER A 1 180 ? -0.275 27.847 -26.943 1.00 54.16 180 SER A O 1
ATOM 1399 N N . ARG A 1 181 ? -2.096 28.672 -25.915 1.00 51.91 181 ARG A N 1
ATOM 1400 C CA . ARG A 1 181 ? -2.806 27.407 -25.699 1.00 51.91 181 ARG A CA 1
ATOM 1401 C C . ARG A 1 181 ? -3.208 26.800 -27.058 1.00 51.91 181 ARG A C 1
ATOM 1403 O O . ARG A 1 181 ? -3.982 27.438 -27.774 1.00 51.91 181 ARG A O 1
ATOM 1410 N N . PRO A 1 182 ? -2.749 25.592 -27.427 1.00 68.00 182 PRO A N 1
ATOM 1411 C CA . PRO A 1 182 ? -3.259 24.913 -28.612 1.00 68.00 182 PRO A CA 1
ATOM 1412 C C . PRO A 1 182 ? -4.729 24.496 -28.404 1.00 68.00 182 PRO A C 1
ATOM 1414 O O . PRO A 1 182 ? -5.120 24.163 -27.278 1.00 68.00 182 PRO A O 1
ATOM 1417 N N . PRO A 1 183 ? -5.558 24.514 -29.463 1.00 67.94 183 PRO A N 1
ATOM 1418 C CA . PRO A 1 183 ? -6.948 24.087 -29.386 1.00 67.94 183 PRO A CA 1
ATOM 1419 C C . PRO A 1 183 ? -7.034 22.601 -29.018 1.00 67.94 183 PRO A C 1
ATOM 1421 O O . PRO A 1 183 ? -6.337 21.755 -29.578 1.00 67.94 183 PRO A O 1
ATOM 1424 N N . LEU A 1 184 ? -7.900 22.301 -28.050 1.00 63.88 184 LEU A N 1
ATOM 1425 C CA . LEU A 1 184 ? -8.211 20.942 -27.616 1.00 63.88 184 LEU A CA 1
ATOM 1426 C C . LEU A 1 184 ? -8.718 20.108 -28.806 1.00 63.88 184 LEU A C 1
ATOM 1428 O O . LEU A 1 184 ? -9.642 20.549 -29.495 1.00 63.88 184 LEU A O 1
ATOM 1432 N N . PRO A 1 185 ? -8.177 18.899 -29.038 1.00 60.66 185 PRO A N 1
ATOM 1433 C CA . PRO A 1 185 ? -8.748 17.986 -30.013 1.00 60.66 185 PRO A CA 1
ATOM 1434 C C . PRO A 1 185 ? -10.152 17.584 -29.555 1.00 60.66 185 PRO A C 1
ATOM 1436 O O . PRO A 1 185 ? -10.342 17.087 -28.442 1.00 60.66 185 PRO A O 1
ATOM 1439 N N . GLN A 1 186 ? -11.140 17.817 -30.421 1.00 60.25 186 GLN A N 1
ATOM 1440 C CA . GLN A 1 186 ? -12.496 17.309 -30.250 1.00 60.25 186 GLN A CA 1
ATOM 1441 C C . GLN A 1 186 ? -12.423 15.784 -30.141 1.00 60.25 186 GLN A C 1
ATOM 1443 O O . GLN A 1 186 ? -12.095 15.095 -31.108 1.00 60.25 186 GLN A O 1
ATOM 1448 N N . GLN A 1 187 ? -12.697 15.254 -28.948 1.00 52.00 187 GLN A N 1
ATOM 1449 C CA . GLN A 1 187 ? -12.869 13.821 -28.759 1.00 52.00 187 GLN A CA 1
ATOM 1450 C C . GLN A 1 187 ? -14.117 13.387 -29.526 1.00 52.00 187 GLN A C 1
ATOM 1452 O O . GLN A 1 187 ? -15.245 13.603 -29.082 1.00 52.00 187 GLN A O 1
ATOM 1457 N N . GLN A 1 188 ? -13.906 12.763 -30.685 1.00 55.44 188 GLN A N 1
ATOM 1458 C CA . GLN A 1 188 ? -14.906 11.899 -31.293 1.00 55.44 188 GLN A CA 1
ATOM 1459 C C . GLN A 1 188 ? -15.281 10.833 -30.264 1.00 55.44 188 GLN A C 1
ATOM 1461 O O . GLN A 1 188 ? -14.437 10.052 -29.820 1.00 55.44 188 GLN A O 1
ATOM 1466 N N . GLN A 1 189 ? -16.551 10.837 -29.864 1.00 46.88 189 GLN A N 1
ATOM 1467 C CA . GLN A 1 189 ? -17.152 9.796 -29.044 1.00 46.88 189 GLN A CA 1
ATOM 1468 C C . GLN A 1 189 ? -17.048 8.475 -29.809 1.00 46.88 189 GLN A C 1
ATOM 1470 O O . GLN A 1 189 ? -17.862 8.178 -30.680 1.00 46.88 189 GLN A O 1
ATOM 1475 N N . GLN A 1 190 ? -16.019 7.683 -29.507 1.00 54.38 190 GLN A N 1
ATOM 1476 C CA . GLN A 1 190 ? -15.995 6.290 -29.916 1.00 54.38 190 GLN A CA 1
ATOM 1477 C C . GLN A 1 190 ? -17.068 5.561 -29.110 1.00 54.38 190 GLN A C 1
ATOM 1479 O O . GLN A 1 190 ? -16.931 5.315 -27.912 1.00 54.38 190 GLN A O 1
ATOM 1484 N N . VAL A 1 191 ? -18.168 5.262 -29.794 1.00 61.66 191 VAL A N 1
ATOM 1485 C CA . VAL A 1 191 ? -19.199 4.332 -29.349 1.00 61.66 191 VAL A CA 1
ATOM 1486 C C . VAL A 1 191 ? -18.531 2.965 -29.227 1.00 61.66 191 VAL A C 1
ATOM 1488 O O . VAL A 1 191 ? -18.312 2.277 -30.221 1.00 61.66 191 VAL A O 1
ATOM 1491 N N . TYR A 1 192 ? -18.149 2.587 -28.010 1.00 51.62 192 TYR A N 1
ATOM 1492 C CA . TYR A 1 192 ? -17.652 1.243 -27.745 1.00 51.62 192 TYR A CA 1
ATOM 1493 C C . TYR A 1 192 ? -18.800 0.245 -27.956 1.00 51.62 192 TYR A C 1
ATOM 1495 O O . TYR A 1 192 ? -19.846 0.382 -27.312 1.00 51.62 192 TYR A O 1
ATOM 1503 N N . PRO A 1 193 ? -18.646 -0.767 -28.829 1.00 63.09 193 PRO A N 1
ATOM 1504 C CA . PRO A 1 193 ? -19.635 -1.820 -28.960 1.00 63.09 193 PRO A CA 1
ATOM 1505 C C . PRO A 1 193 ? -19.725 -2.585 -27.638 1.00 63.09 193 PRO A C 1
ATOM 1507 O O . PRO A 1 193 ? -18.743 -3.118 -27.122 1.00 63.09 193 PRO A O 1
ATOM 1510 N N . ARG A 1 194 ? -20.935 -2.602 -27.078 1.00 55.22 194 ARG A N 1
ATOM 1511 C CA . ARG A 1 194 ? -21.302 -3.351 -25.877 1.00 55.22 194 ARG A CA 1
ATOM 1512 C C . ARG A 1 194 ? -20.970 -4.833 -26.109 1.00 55.22 194 ARG A C 1
ATOM 1514 O O . ARG A 1 194 ? -21.553 -5.420 -27.023 1.00 55.22 194 ARG A O 1
ATOM 1521 N N . PRO A 1 195 ? -20.072 -5.460 -25.328 1.00 56.31 195 PRO A N 1
ATOM 1522 C CA . PRO A 1 195 ? -19.824 -6.888 -25.460 1.00 56.31 195 PRO A CA 1
ATOM 1523 C C . PRO A 1 195 ? -21.119 -7.638 -25.140 1.00 56.31 195 PRO A C 1
ATOM 1525 O O . PRO A 1 195 ? -21.662 -7.527 -24.038 1.00 56.31 195 PRO A O 1
ATOM 1528 N N . GLN A 1 196 ? -21.641 -8.358 -26.136 1.00 58.97 196 GLN A N 1
ATOM 1529 C CA . GLN A 1 196 ? -22.769 -9.260 -25.954 1.00 58.97 196 GLN A CA 1
ATOM 1530 C C . GLN A 1 196 ? -22.344 -10.339 -24.963 1.00 58.97 196 GLN A C 1
ATOM 1532 O O . GLN A 1 196 ? -21.467 -11.157 -25.248 1.00 58.97 196 GLN A O 1
ATOM 1537 N N . GLN A 1 197 ? -22.953 -10.310 -23.780 1.00 55.06 197 GLN A N 1
ATOM 1538 C CA . GLN A 1 197 ? -22.837 -11.391 -22.819 1.00 55.06 197 GLN A CA 1
ATOM 1539 C C . GLN A 1 197 ? -23.396 -12.654 -23.472 1.00 55.06 197 GLN A C 1
ATOM 1541 O O . GLN A 1 197 ? -24.607 -12.810 -23.613 1.00 55.06 197 GLN A O 1
ATOM 1546 N N . HIS A 1 198 ? -22.497 -13.543 -23.890 1.00 57.31 198 HIS A N 1
ATOM 1547 C CA . HIS A 1 198 ? -22.856 -14.916 -24.188 1.00 57.31 198 HIS A CA 1
ATOM 1548 C C . HIS A 1 198 ? -23.388 -15.530 -22.899 1.00 57.31 198 HIS A C 1
ATOM 1550 O O . HIS A 1 198 ? -22.659 -15.753 -21.932 1.00 57.31 198 HIS A O 1
ATOM 1556 N N . GLN A 1 199 ? -24.695 -15.750 -22.899 1.00 56.12 199 GLN A N 1
ATOM 1557 C CA . GLN A 1 199 ? -25.430 -16.474 -21.886 1.00 56.12 199 GLN A CA 1
ATOM 1558 C C . GLN A 1 199 ? -24.960 -17.936 -21.954 1.00 56.12 199 GLN A C 1
ATOM 1560 O O . GLN A 1 199 ? -25.503 -18.744 -22.702 1.00 56.12 199 GLN A O 1
ATOM 1565 N N . GLN A 1 200 ? -23.886 -18.272 -21.230 1.00 58.66 200 GLN A N 1
ATOM 1566 C CA . GLN A 1 200 ? -23.507 -19.664 -21.003 1.00 58.66 200 GLN A CA 1
ATOM 1567 C C . GLN A 1 200 ? -24.586 -20.292 -20.123 1.00 58.66 200 GLN A C 1
ATOM 1569 O O . GLN A 1 200 ? -24.587 -20.165 -18.896 1.00 58.66 200 GLN A O 1
ATOM 1574 N N . GLN A 1 201 ? -25.542 -20.934 -20.794 1.00 54.78 201 GLN A N 1
ATOM 1575 C CA . GLN A 1 201 ? -26.476 -21.863 -20.186 1.00 54.78 201 GLN A CA 1
ATOM 1576 C C . GLN A 1 201 ? -25.675 -22.867 -19.358 1.00 54.78 201 GLN A C 1
ATOM 1578 O O . GLN A 1 201 ? -24.824 -23.592 -19.872 1.00 54.78 201 GLN A O 1
ATOM 1583 N N . HIS A 1 202 ? -25.938 -22.864 -18.054 1.00 51.91 202 HIS A N 1
ATOM 1584 C CA . HIS A 1 202 ? -25.463 -23.875 -17.129 1.00 51.91 202 HIS A CA 1
ATOM 1585 C C . HIS A 1 202 ? -25.948 -25.249 -17.605 1.00 51.91 202 HIS A C 1
ATOM 1587 O O . HIS A 1 202 ? -27.112 -25.600 -17.412 1.00 51.91 202 HIS A O 1
ATOM 1593 N N . GLN A 1 203 ? -25.051 -26.047 -18.187 1.00 56.47 203 GLN A N 1
ATOM 1594 C CA . GLN A 1 203 ? -25.207 -27.495 -18.166 1.00 56.47 203 GLN A CA 1
ATOM 1595 C C . GLN A 1 203 ? -24.938 -27.945 -16.733 1.00 56.47 203 GLN A C 1
ATOM 1597 O O . GLN A 1 203 ? -23.806 -27.957 -16.249 1.00 56.47 203 GLN A O 1
ATOM 1602 N N . GLN A 1 204 ? -26.026 -28.239 -16.029 1.00 50.38 204 GLN A N 1
ATOM 1603 C CA . GLN A 1 204 ? -26.000 -28.929 -14.752 1.00 50.38 204 GLN A CA 1
ATOM 1604 C C . GLN A 1 204 ? -25.327 -30.287 -14.974 1.00 50.38 204 GLN A C 1
ATOM 1606 O O . GLN A 1 204 ? -25.877 -31.138 -15.664 1.00 50.38 204 GLN A O 1
ATOM 1611 N N . HIS A 1 205 ? -24.137 -30.484 -14.409 1.00 48.16 205 HIS A N 1
ATOM 1612 C CA . HIS A 1 205 ? -23.533 -31.807 -14.280 1.00 48.16 205 HIS A CA 1
ATOM 1613 C C . HIS A 1 205 ? -24.123 -32.498 -13.039 1.00 48.16 205 HIS A C 1
ATOM 1615 O O . HIS A 1 205 ? -23.860 -32.050 -11.919 1.00 48.16 205 HIS A O 1
ATOM 1621 N N . PRO A 1 206 ? -24.885 -33.596 -13.182 1.00 53.31 206 PRO A N 1
ATOM 1622 C CA . PRO A 1 206 ? -25.308 -34.409 -12.057 1.00 53.31 206 PRO A CA 1
ATOM 1623 C C . PRO A 1 206 ? -24.256 -35.500 -11.844 1.00 53.31 206 PRO A C 1
ATOM 1625 O O . PRO A 1 206 ? -24.305 -36.519 -12.521 1.00 53.31 206 PRO A O 1
ATOM 1628 N N . ASN A 1 207 ? -23.270 -35.313 -10.955 1.00 55.97 207 ASN A N 1
ATOM 1629 C CA . ASN A 1 207 ? -22.406 -36.457 -10.614 1.00 55.97 207 ASN A CA 1
ATOM 1630 C C . ASN A 1 207 ? -21.750 -36.486 -9.225 1.00 55.97 207 ASN A C 1
ATOM 1632 O O . ASN A 1 207 ? -20.769 -37.192 -9.019 1.00 55.97 207 ASN A O 1
ATOM 1636 N N . SER A 1 208 ? -22.303 -35.793 -8.228 1.00 55.66 208 SER A N 1
ATOM 1637 C CA . SER A 1 208 ? -21.690 -35.761 -6.885 1.00 55.66 208 SER A CA 1
ATOM 1638 C C . SER A 1 208 ? -22.281 -36.758 -5.878 1.00 55.66 208 SER A C 1
ATOM 1640 O O . SER A 1 208 ? -21.854 -36.773 -4.728 1.00 55.66 208 SER A O 1
ATOM 1642 N N . ARG A 1 209 ? -23.265 -37.591 -6.255 1.00 53.94 209 ARG A N 1
ATOM 1643 C CA . ARG A 1 209 ? -23.962 -38.480 -5.297 1.00 53.94 209 ARG A CA 1
ATOM 1644 C C . ARG A 1 209 ? -23.357 -39.876 -5.108 1.00 53.94 209 ARG A C 1
ATOM 1646 O O . ARG A 1 209 ? -23.750 -40.545 -4.162 1.00 53.94 209 ARG A O 1
ATOM 1653 N N . GLN A 1 210 ? -22.402 -40.319 -5.928 1.00 54.03 210 GLN A N 1
ATOM 1654 C CA . GLN A 1 210 ? -21.908 -41.705 -5.837 1.00 54.03 210 GLN A CA 1
ATOM 1655 C C . GLN A 1 210 ? -20.691 -41.927 -4.928 1.00 54.03 210 GLN A C 1
ATOM 1657 O O . GLN A 1 210 ? -20.438 -43.063 -4.540 1.00 54.03 210 GLN A O 1
ATOM 1662 N N . VAL A 1 211 ? -19.968 -40.888 -4.502 1.00 55.34 211 VAL A N 1
ATOM 1663 C CA . VAL A 1 211 ? -18.728 -41.107 -3.725 1.00 55.34 211 VAL A CA 1
ATOM 1664 C C . VAL A 1 211 ? -18.990 -41.336 -2.225 1.00 55.34 211 VAL A C 1
ATOM 1666 O O . VAL A 1 211 ? -18.153 -41.908 -1.535 1.00 55.34 211 VAL A O 1
ATOM 1669 N N . GLN A 1 212 ? -20.172 -40.986 -1.703 1.00 54.69 212 GLN A N 1
ATOM 1670 C CA . GLN A 1 212 ? -20.482 -41.198 -0.279 1.00 54.69 212 GLN A CA 1
ATOM 1671 C C . GLN A 1 212 ? -20.920 -42.628 0.076 1.00 54.69 212 GLN A C 1
ATOM 1673 O O . GLN A 1 212 ? -20.831 -42.999 1.242 1.00 54.69 212 GLN A O 1
ATOM 1678 N N . GLN A 1 213 ? -21.333 -43.456 -0.892 1.00 55.84 213 GLN A N 1
ATOM 1679 C CA . GLN A 1 213 ? -21.737 -44.836 -0.587 1.00 55.84 213 GLN A CA 1
ATOM 1680 C C . GLN A 1 213 ? -20.552 -45.801 -0.429 1.00 55.84 213 GLN A C 1
ATOM 1682 O O . GLN A 1 213 ? -20.658 -46.744 0.346 1.00 55.84 213 GLN A O 1
ATOM 1687 N N . HIS A 1 214 ? -19.400 -45.549 -1.060 1.00 52.84 214 HIS A N 1
ATOM 1688 C CA . HIS A 1 214 ? -18.252 -46.460 -0.940 1.00 52.84 214 HIS A CA 1
ATOM 1689 C C . HIS A 1 214 ? -17.463 -46.327 0.373 1.00 52.84 214 HIS A C 1
ATOM 1691 O O . HIS A 1 214 ? -16.763 -47.261 0.749 1.00 52.84 214 HIS A O 1
ATOM 1697 N N . GLN A 1 215 ? -17.583 -45.218 1.116 1.00 54.97 215 GLN A N 1
ATOM 1698 C CA . GLN A 1 215 ? -16.881 -45.090 2.404 1.00 54.97 215 GLN A CA 1
ATOM 1699 C C . GLN A 1 215 ? -17.606 -45.745 3.583 1.00 54.97 215 GLN A C 1
ATOM 1701 O O . GLN A 1 215 ? -16.950 -46.088 4.560 1.00 54.97 215 GLN A O 1
ATOM 1706 N N . HIS A 1 216 ? -18.921 -45.972 3.508 1.00 53.09 216 HIS A N 1
ATOM 1707 C CA . HIS A 1 216 ? -19.626 -46.671 4.590 1.00 53.09 216 HIS A CA 1
ATOM 1708 C C . HIS A 1 216 ? -19.432 -48.190 4.559 1.00 53.09 216 HIS A C 1
ATOM 1710 O O . HIS A 1 216 ? -19.589 -48.835 5.591 1.00 53.09 216 HIS A O 1
ATOM 1716 N N . GLN A 1 217 ? -19.060 -48.770 3.415 1.00 54.62 217 GLN A N 1
ATOM 1717 C CA . GLN A 1 217 ? -18.906 -50.221 3.316 1.00 54.62 217 GLN A CA 1
ATOM 1718 C C . GLN A 1 217 ? -17.568 -50.702 3.897 1.00 54.62 217 GLN A C 1
ATOM 1720 O O . GLN A 1 217 ? -17.525 -51.735 4.552 1.00 54.62 217 GLN A O 1
ATOM 1725 N N . HIS A 1 218 ? -16.506 -49.895 3.801 1.00 54.28 218 HIS A N 1
ATOM 1726 C CA . HIS A 1 218 ? -15.193 -50.290 4.322 1.00 54.28 218 HIS A CA 1
ATOM 1727 C C . HIS A 1 218 ? -15.105 -50.338 5.858 1.00 54.28 218 HIS A C 1
ATOM 1729 O O . HIS A 1 218 ? -14.189 -50.956 6.390 1.00 54.28 218 HIS A O 1
ATOM 1735 N N . GLN A 1 219 ? -16.048 -49.717 6.576 1.00 55.69 219 GLN A N 1
ATOM 1736 C CA . GLN A 1 219 ? -16.084 -49.741 8.044 1.00 55.69 219 GLN A CA 1
ATOM 1737 C C . GLN A 1 219 ? -16.790 -50.970 8.631 1.00 55.69 219 GLN A C 1
ATOM 1739 O O . GLN A 1 219 ? -16.642 -51.230 9.824 1.00 55.69 219 GLN A O 1
ATOM 1744 N N . GLN A 1 220 ? -17.553 -51.723 7.831 1.00 56.75 220 GLN A N 1
ATOM 1745 C CA . GLN A 1 220 ? -18.219 -52.936 8.316 1.00 56.75 220 GLN A CA 1
ATOM 1746 C C . GLN A 1 220 ? -17.306 -54.167 8.258 1.00 56.75 220 GLN A C 1
ATOM 1748 O O . GLN A 1 220 ? -17.408 -55.023 9.134 1.00 56.75 220 GLN A O 1
ATOM 1753 N N . ASP A 1 221 ? -16.356 -54.216 7.321 1.00 54.19 221 ASP A N 1
ATOM 1754 C CA . ASP A 1 221 ? -15.460 -55.372 7.182 1.00 54.19 221 ASP A CA 1
ATOM 1755 C C . ASP A 1 221 ? -14.388 -55.465 8.285 1.00 54.19 221 ASP A C 1
ATOM 1757 O O . ASP A 1 221 ? -13.905 -56.558 8.572 1.00 54.19 221 ASP A O 1
ATOM 1761 N N . GLU A 1 222 ? -14.055 -54.372 8.986 1.00 56.25 222 GLU A N 1
ATOM 1762 C CA . GLU A 1 222 ? -13.112 -54.435 10.121 1.00 56.25 222 GLU A CA 1
ATOM 1763 C C . GLU A 1 222 ? -13.734 -54.946 11.432 1.00 56.25 222 GLU A C 1
ATOM 1765 O O . GLU A 1 222 ? -13.002 -55.286 12.359 1.00 56.25 222 GLU A O 1
ATOM 1770 N N . GLN A 1 223 ? -15.065 -55.060 11.538 1.00 55.62 223 GLN A N 1
ATOM 1771 C CA . GLN A 1 223 ? -15.700 -55.574 12.764 1.00 55.62 223 GLN A CA 1
ATOM 1772 C C . GLN A 1 223 ? -15.876 -57.100 12.785 1.00 55.62 223 GLN A C 1
ATOM 1774 O O . GLN A 1 223 ? -16.268 -57.650 13.811 1.00 55.62 223 GLN A O 1
ATOM 1779 N N . LEU A 1 224 ? -15.560 -57.802 11.692 1.00 55.28 224 LEU A N 1
ATOM 1780 C CA . LEU A 1 224 ? -15.755 -59.254 11.572 1.00 55.28 224 LEU A CA 1
ATOM 1781 C C . LEU A 1 224 ? -14.487 -60.089 11.825 1.00 55.28 224 LEU A C 1
ATOM 1783 O O . LEU A 1 224 ? -14.535 -61.308 11.701 1.00 55.28 224 LEU A O 1
ATOM 1787 N N . LEU A 1 225 ? -13.371 -59.460 12.215 1.00 53.94 225 LEU A N 1
ATOM 1788 C CA . LEU A 1 225 ? -12.059 -60.112 12.369 1.00 53.94 225 LEU A CA 1
ATOM 1789 C C . LEU A 1 225 ? -11.548 -60.151 13.826 1.00 53.94 225 LEU A C 1
ATOM 1791 O O . LEU A 1 225 ? -10.343 -60.193 14.064 1.00 53.94 225 LEU A O 1
ATOM 1795 N N . VAL A 1 226 ? -12.460 -60.123 14.809 1.00 56.94 226 VAL A N 1
ATOM 1796 C CA . VAL A 1 226 ? -12.140 -60.214 16.254 1.00 56.94 226 VAL A CA 1
ATOM 1797 C C . VAL A 1 226 ? -13.023 -61.251 16.975 1.00 56.94 226 VAL A C 1
ATOM 1799 O O . VAL A 1 226 ? -13.465 -61.036 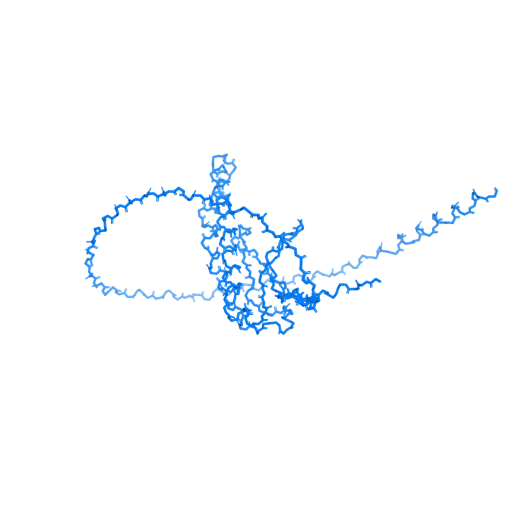18.103 1.00 56.94 226 VAL A O 1
ATOM 1802 N N . LEU A 1 227 ? -13.288 -62.390 16.330 1.00 50.41 227 LEU A N 1
ATOM 1803 C CA . LEU A 1 227 ? -13.809 -63.598 16.983 1.00 50.41 227 LEU A CA 1
ATOM 1804 C C . LEU A 1 227 ? -12.925 -64.797 16.648 1.00 50.41 227 LEU A C 1
ATOM 1806 O O . LEU A 1 227 ? -12.595 -64.957 15.452 1.00 50.41 227 LEU A O 1
#

Secondary structure (DSSP, 8-state):
--------EEEEPEEEEGGGTEEEE----TT---TTSS-HHHHHHHHHHHHHHHGGGS--HHHHHHHHT-S-HHHHHHHHHHHHHHHHHHHHHHHHHHHHHHH-HHHHHTTEEEEEEE-SS-EEEEEEE-------------------------PPP-----------------------PPPPP------PPPP------------SSSTTHHHHHTTTGGGGS--

pLDDT: mean 75.36, std 20.89, range [35.22, 98.56]

Foldseek 3Di:
DDDPPPADKWWFDWDADPVNLDIATDLQCPPTDPVPLDDSVRSNVLRVQLRVLLVVLGDDVVLVVLVVVDDDVVSVVVSVVSSVVSVVSNVVSNVVSQVCCCPDPVSVVSQKHWDFDDDPVDITIMIGHPPPVPPPCPVPDDDDDDDPDDDPPPDDDDDDDPDDDDPDDDDDDDDDDPDDDDDDPDDDPPPDPDPPPPPPDDPDDPDDPPPVVVVVVVVVVVVVPPD

Organism: NCBI:txid183589

Radius of gyration: 30.61 Å; chains: 1; bounding box: 60×98×80 Å